Protein AF-A0A5E8CMA9-F1 (afdb_monomer_lite)

Radius of gyration: 18.03 Å; chains: 1; bounding box: 50×40×41 Å

Secondary structure (DSSP, 8-state):
-PEEEEEEESEEESSS--EEEESSHHHHHHHHHHHHHTTBSS--SEEEEEEEESSTTSS-EEEEEEEEEEETTEEEEEEEE-PPSS-HHHHHHHHHHHHHHHHHHHH--S------------------HHHHHHHHHHHHHS--S----S-SEEEE-GGGGT-S--PPPPB-TT--PEEEE---

Organism: NCBI:txid1561972

Foldseek 3Di:
DWWWKAWQAFDFDFLQDRIDTDPDPVVSVVVNCVSPCVFFPDDFQKDKTWIAIDPPPDGDIWIKIKGWDDDPPDIDIDIDTADQPDDLVVLVVVVSVVSVVVVCLVPDDDDPPDDDDDDDDDDDPPPPVVVSVVSVVVVVPQPPDPPRARGAAIEHEPPSRVDPDGDDTDGDPPDDHHYHYDDD

pLDDT: mean 80.0, std 16.77, range [37.16, 96.38]

Structure (mmCIF, N/CA/C/O backbone):
data_AF-A0A5E8CMA9-F1
#
_entry.id   AF-A0A5E8CMA9-F1
#
loop_
_atom_site.group_PDB
_atom_site.id
_atom_site.type_symbol
_atom_site.label_atom_id
_atom_site.label_alt_id
_atom_site.label_comp_id
_atom_site.label_asym_id
_atom_site.label_entity_id
_atom_site.label_seq_id
_atom_site.pdbx_PDB_ins_code
_atom_site.Cartn_x
_atom_site.Cartn_y
_atom_site.Cartn_z
_atom_site.occupancy
_atom_site.B_iso_or_equiv
_atom_site.auth_seq_id
_atom_site.auth_comp_id
_atom_site.auth_asym_id
_atom_site.auth_atom_id
_atom_site.pdbx_PDB_model_num
ATOM 1 N N . MET A 1 1 ? -19.109 -1.425 -17.083 1.00 67.31 1 MET A N 1
ATOM 2 C CA . MET A 1 1 ? -17.813 -1.605 -17.780 1.00 67.31 1 MET A CA 1
ATOM 3 C C . MET A 1 1 ? -16.733 -1.706 -16.719 1.00 67.31 1 MET A C 1
ATOM 5 O O . MET A 1 1 ? -16.617 -0.785 -15.918 1.00 67.31 1 MET A O 1
ATOM 9 N N . ALA A 1 2 ? -15.976 -2.803 -16.694 1.00 80.75 2 ALA A N 1
ATOM 10 C CA . ALA A 1 2 ? -14.942 -3.012 -15.685 1.00 80.75 2 ALA A CA 1
ATOM 11 C C . ALA A 1 2 ? -13.702 -2.149 -15.975 1.00 80.75 2 ALA A C 1
ATOM 13 O O . ALA A 1 2 ? -13.190 -2.127 -17.093 1.00 80.75 2 ALA A O 1
ATOM 14 N N . ASN A 1 3 ? -13.205 -1.457 -14.953 1.00 88.00 3 ASN A N 1
ATOM 15 C CA . ASN A 1 3 ? -11.959 -0.704 -14.985 1.00 88.00 3 ASN A CA 1
ATOM 16 C C . ASN A 1 3 ? -10.814 -1.553 -14.409 1.00 88.00 3 ASN A C 1
ATOM 18 O O . ASN A 1 3 ? -11.021 -2.379 -13.518 1.00 88.00 3 ASN A O 1
ATOM 22 N N . ASN A 1 4 ? -9.592 -1.321 -14.892 1.00 92.06 4 ASN A N 1
ATOM 23 C CA . ASN A 1 4 ? -8.384 -1.872 -14.276 1.00 92.06 4 ASN A CA 1
ATOM 24 C C . ASN A 1 4 ? -7.887 -0.922 -13.183 1.00 92.06 4 ASN A C 1
ATOM 26 O O . ASN A 1 4 ? -7.838 0.290 -13.396 1.00 92.06 4 ASN A O 1
ATOM 30 N N . TYR A 1 5 ? -7.479 -1.477 -12.050 1.00 93.62 5 TYR A N 1
ATOM 31 C CA . TYR A 1 5 ? -6.870 -0.765 -10.935 1.00 93.62 5 TYR A CA 1
ATOM 32 C C . TYR A 1 5 ? -5.579 -1.467 -10.537 1.00 93.62 5 TYR A C 1
ATOM 34 O O . TYR A 1 5 ? -5.546 -2.689 -10.454 1.00 9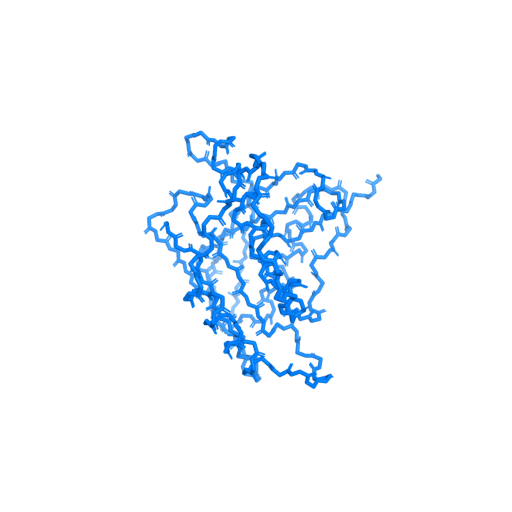3.62 5 TYR A O 1
ATOM 42 N N . VAL A 1 6 ? -4.522 -0.710 -10.280 1.00 93.38 6 VAL A N 1
ATOM 43 C CA . VAL A 1 6 ? -3.221 -1.236 -9.868 1.00 93.38 6 VAL A CA 1
ATOM 44 C C . VAL A 1 6 ? -2.941 -0.807 -8.436 1.00 93.38 6 VAL A C 1
ATOM 46 O O . VAL A 1 6 ? -3.016 0.381 -8.131 1.00 93.38 6 VAL A O 1
ATOM 49 N N . LEU A 1 7 ? -2.599 -1.748 -7.561 1.00 93.88 7 LEU A N 1
ATOM 50 C CA . LEU A 1 7 ? -2.075 -1.458 -6.232 1.00 93.88 7 LEU A CA 1
ATOM 51 C C . LEU A 1 7 ? -0.661 -0.884 -6.365 1.00 93.88 7 LEU A C 1
ATOM 53 O O . LEU A 1 7 ? 0.240 -1.546 -6.879 1.00 93.88 7 LEU A O 1
ATOM 57 N N . VAL A 1 8 ? -0.498 0.375 -5.961 1.00 93.31 8 VAL A N 1
ATOM 58 C CA . VAL A 1 8 ? 0.744 1.145 -6.157 1.00 93.31 8 VAL A CA 1
ATOM 59 C C . VAL A 1 8 ? 1.418 1.549 -4.851 1.00 93.31 8 VAL A C 1
ATOM 61 O O . VAL A 1 8 ? 2.614 1.819 -4.858 1.00 93.31 8 VAL A O 1
ATOM 64 N N . ASN A 1 9 ? 0.668 1.595 -3.751 1.00 94.00 9 ASN A N 1
ATOM 65 C CA . ASN A 1 9 ? 1.194 1.836 -2.413 1.00 94.00 9 ASN A CA 1
ATOM 66 C C . ASN A 1 9 ? 0.379 0.994 -1.424 1.00 94.00 9 ASN A C 1
ATOM 68 O O . ASN A 1 9 ? -0.783 1.334 -1.207 1.00 94.00 9 ASN A O 1
ATOM 72 N N . PRO A 1 10 ? 0.911 -0.103 -0.871 1.00 94.38 10 PRO A N 1
ATOM 73 C CA . PRO A 1 10 ? 2.265 -0.624 -1.067 1.00 94.38 10 PRO A CA 1
ATOM 74 C C . PRO A 1 10 ? 2.528 -1.090 -2.506 1.00 94.38 10 PRO A C 1
ATOM 76 O O . PRO A 1 10 ? 1.623 -1.546 -3.203 1.00 94.38 10 PRO A O 1
ATOM 79 N N . HIS A 1 11 ? 3.782 -1.014 -2.943 1.00 91.44 11 HIS A N 1
ATOM 80 C CA . HIS A 1 11 ? 4.249 -1.711 -4.132 1.00 91.44 11 HIS A CA 1
ATOM 81 C C . HIS A 1 11 ? 4.772 -3.093 -3.730 1.00 91.44 11 HIS A C 1
ATOM 83 O O . HIS A 1 11 ? 5.812 -3.229 -3.081 1.00 91.44 11 HIS A O 1
ATOM 89 N N . ILE A 1 12 ? 4.059 -4.127 -4.166 1.00 89.94 12 ILE A N 1
ATOM 90 C CA . ILE A 1 12 ? 4.357 -5.522 -3.843 1.00 89.94 12 ILE A CA 1
ATOM 91 C C . ILE A 1 12 ? 5.063 -6.180 -5.027 1.00 89.94 12 ILE A C 1
ATOM 93 O O . ILE A 1 12 ? 4.587 -6.099 -6.161 1.00 89.94 12 ILE A O 1
ATOM 97 N N . SER A 1 13 ? 6.183 -6.850 -4.759 1.00 86.00 13 SER A N 1
ATOM 98 C CA . SER A 1 13 ? 6.816 -7.753 -5.723 1.00 86.00 13 SER A CA 1
ATOM 99 C C . SER A 1 13 ? 6.656 -9.198 -5.258 1.00 86.00 13 SER A C 1
ATOM 101 O O . SER A 1 13 ? 6.938 -9.524 -4.103 1.00 86.00 13 SER A O 1
ATOM 103 N N . GLY A 1 14 ? 6.174 -10.043 -6.162 1.00 82.00 14 GLY A N 1
ATOM 104 C CA . GLY A 1 14 ? 5.772 -11.419 -5.896 1.00 82.00 14 GLY A CA 1
ATOM 105 C C . GLY A 1 14 ? 4.702 -11.855 -6.889 1.00 82.00 14 GLY A C 1
ATOM 106 O O . GLY A 1 14 ? 4.472 -11.178 -7.895 1.00 82.00 14 GLY A O 1
ATOM 107 N N . SER A 1 15 ? 4.048 -12.977 -6.606 1.00 83.44 15 SER A N 1
ATOM 108 C CA . SER A 1 15 ? 2.954 -13.505 -7.429 1.00 83.44 15 SER A CA 1
ATOM 109 C C . SER A 1 15 ? 1.560 -13.027 -7.021 1.00 83.44 15 SER A C 1
ATOM 111 O O . SER A 1 15 ? 0.586 -13.349 -7.701 1.00 83.44 15 SER A O 1
ATOM 113 N N . VAL A 1 16 ? 1.438 -12.229 -5.953 1.00 85.69 16 VAL A N 1
ATOM 114 C CA . VAL A 1 16 ? 0.168 -11.587 -5.588 1.00 85.69 16 VAL A CA 1
ATOM 115 C C . VAL A 1 16 ? -0.317 -10.672 -6.711 1.00 85.69 16 VAL A C 1
ATOM 117 O O . VAL A 1 16 ? 0.412 -9.823 -7.231 1.00 85.69 16 VAL A O 1
ATOM 120 N N . GLU A 1 17 ? -1.596 -10.819 -7.052 1.00 83.50 17 GLU A N 1
ATOM 121 C CA . GLU A 1 17 ? -2.266 -9.967 -8.026 1.00 83.50 17 GLU A CA 1
ATOM 122 C C . GLU A 1 17 ? -2.309 -8.514 -7.540 1.00 83.50 17 GLU A C 1
ATOM 124 O O . GLU A 1 17 ? -3.074 -8.147 -6.648 1.00 83.50 17 GLU A O 1
ATOM 129 N N . SER A 1 18 ? -1.492 -7.670 -8.168 1.00 86.50 18 SER A N 1
ATOM 130 C CA . SER A 1 18 ? -1.489 -6.219 -7.958 1.00 86.50 18 SER A CA 1
ATOM 131 C C . SER A 1 18 ? -2.413 -5.479 -8.925 1.00 86.50 18 SER A C 1
ATOM 133 O O . SER A 1 18 ? -2.645 -4.287 -8.747 1.00 86.50 18 SER A O 1
ATOM 135 N N . VAL A 1 19 ? -2.949 -6.156 -9.946 1.00 90.75 19 VAL A N 1
ATOM 136 C CA . VAL A 1 19 ? -3.858 -5.577 -10.943 1.00 90.75 19 VAL A CA 1
ATOM 137 C C . VAL A 1 19 ? -5.243 -6.186 -10.772 1.00 90.75 19 VAL A C 1
ATOM 139 O O . VAL A 1 19 ? -5.436 -7.374 -10.999 1.00 90.75 19 VAL A O 1
ATOM 142 N N . ILE A 1 20 ? -6.218 -5.362 -10.406 1.00 92.81 20 ILE A N 1
ATOM 143 C CA . ILE A 1 20 ? -7.588 -5.765 -10.102 1.00 92.81 20 ILE A CA 1
ATOM 144 C C . ILE A 1 20 ? -8.545 -5.181 -11.135 1.00 92.81 20 ILE A C 1
ATOM 146 O O . ILE A 1 20 ? -8.554 -3.977 -11.392 1.00 92.81 20 ILE A O 1
ATOM 150 N N . LYS A 1 21 ? -9.409 -6.034 -11.685 1.00 91.94 21 LYS A N 1
ATOM 151 C CA . LYS A 1 21 ? -10.562 -5.620 -12.493 1.00 91.94 21 LYS A CA 1
ATOM 152 C C . LYS A 1 21 ? -11.775 -5.422 -11.592 1.00 91.94 21 LYS A C 1
ATOM 154 O O . LYS A 1 21 ? -12.141 -6.341 -10.857 1.00 91.94 21 LYS A O 1
ATOM 159 N N . ALA A 1 22 ? -12.400 -4.251 -11.641 1.00 92.62 22 ALA A N 1
ATOM 160 C CA . ALA A 1 22 ? -13.630 -3.960 -10.902 1.00 92.62 22 ALA A CA 1
ATOM 161 C C . ALA A 1 22 ? -14.422 -2.819 -11.552 1.00 92.62 22 ALA A C 1
ATOM 163 O O . ALA A 1 22 ? -13.862 -2.004 -12.283 1.00 92.62 22 ALA A O 1
ATOM 164 N N . ASP A 1 23 ? -15.717 -2.726 -11.260 1.00 91.69 23 ASP A N 1
ATOM 165 C CA . ASP A 1 23 ? -16.565 -1.672 -11.828 1.00 91.69 23 ASP A CA 1
ATOM 166 C C . ASP A 1 23 ? -16.278 -0.303 -11.203 1.00 91.69 23 ASP A C 1
ATOM 168 O O . ASP A 1 23 ? -16.264 0.716 -11.896 1.00 91.69 23 ASP A O 1
ATOM 172 N N . ASN A 1 24 ? -15.972 -0.282 -9.903 1.00 91.50 24 ASN A N 1
ATOM 173 C CA . ASN A 1 24 ? -15.646 0.929 -9.159 1.00 91.50 24 ASN A CA 1
ATOM 174 C C . ASN A 1 24 ? -14.399 0.762 -8.276 1.00 91.50 24 ASN A C 1
ATOM 176 O O . ASN A 1 24 ? -13.947 -0.348 -7.980 1.00 91.50 24 ASN A O 1
ATOM 180 N N . SER A 1 25 ? -13.845 1.898 -7.848 1.00 92.81 25 SER A N 1
ATOM 181 C CA . SER A 1 25 ? -12.604 1.958 -7.072 1.00 92.81 25 SER A CA 1
ATOM 182 C C . SER A 1 25 ? -12.748 1.312 -5.690 1.00 92.81 25 SER A C 1
ATOM 184 O O . SER A 1 25 ? -11.811 0.676 -5.223 1.00 92.81 25 SER A O 1
ATOM 186 N N . LEU A 1 26 ? -13.929 1.388 -5.068 1.00 94.19 26 LEU A N 1
ATOM 187 C CA . LEU A 1 26 ? -14.195 0.786 -3.760 1.00 94.19 26 LEU A CA 1
ATOM 188 C C . LEU A 1 26 ? -14.241 -0.751 -3.819 1.00 94.19 26 LEU A C 1
ATOM 190 O O . LEU A 1 26 ? -13.716 -1.434 -2.943 1.00 94.19 26 LEU A O 1
ATOM 194 N N . GLN A 1 27 ? -14.834 -1.323 -4.866 1.00 93.56 27 GLN A N 1
ATOM 195 C CA . GLN A 1 27 ? -14.806 -2.764 -5.114 1.00 93.56 27 GLN A CA 1
ATOM 196 C C . GLN A 1 27 ? -13.389 -3.239 -5.431 1.00 93.56 27 GLN A C 1
ATOM 198 O O . GLN A 1 27 ? -12.977 -4.290 -4.936 1.00 93.56 27 GLN A O 1
ATOM 203 N N . ALA A 1 28 ? -12.631 -2.456 -6.206 1.00 94.50 28 ALA A N 1
ATOM 204 C CA . ALA A 1 28 ? -11.219 -2.731 -6.437 1.00 94.50 28 ALA A CA 1
ATOM 205 C C . ALA A 1 28 ? -10.435 -2.737 -5.119 1.00 94.50 28 ALA A C 1
ATOM 207 O O . ALA A 1 28 ? -9.661 -3.656 -4.884 1.00 94.50 28 ALA A O 1
ATOM 208 N N . ALA A 1 29 ? -10.698 -1.771 -4.235 1.00 94.75 29 ALA A N 1
ATOM 209 C CA . ALA A 1 29 ? -10.083 -1.654 -2.918 1.00 94.75 29 ALA A CA 1
ATOM 210 C C . ALA A 1 29 ? -10.381 -2.865 -2.025 1.00 94.75 29 ALA A C 1
ATOM 212 O O . ALA A 1 29 ? -9.462 -3.445 -1.453 1.00 94.75 29 ALA A O 1
ATOM 213 N N . LYS A 1 30 ? -11.639 -3.321 -1.975 1.00 94.31 30 LYS A N 1
ATOM 214 C CA . LYS A 1 30 ? -12.024 -4.542 -1.242 1.00 94.31 30 LYS A CA 1
ATOM 215 C C . LYS A 1 30 ? -11.303 -5.786 -1.757 1.00 94.31 30 LYS A C 1
ATOM 217 O O . LYS A 1 30 ? -10.830 -6.590 -0.958 1.00 94.31 30 LYS A O 1
ATOM 222 N N . ARG A 1 31 ? -11.196 -5.942 -3.080 1.00 93.88 31 ARG A N 1
ATOM 223 C CA . ARG A 1 31 ? -10.490 -7.072 -3.706 1.00 93.88 31 ARG A CA 1
ATOM 224 C C . ARG A 1 31 ? -8.976 -6.998 -3.488 1.00 93.88 31 ARG A C 1
ATOM 226 O O . ARG A 1 31 ? -8.390 -8.007 -3.113 1.00 93.88 31 ARG A O 1
ATOM 233 N N . ALA A 1 32 ? -8.372 -5.818 -3.660 1.00 93.56 32 ALA A N 1
ATOM 234 C CA . ALA A 1 32 ? -6.964 -5.552 -3.351 1.00 93.56 32 ALA A CA 1
ATOM 235 C C . ALA A 1 32 ? -6.644 -5.954 -1.917 1.00 93.56 32 ALA A C 1
ATOM 237 O O . ALA A 1 32 ? -5.776 -6.792 -1.691 1.00 93.56 32 ALA A O 1
ATOM 238 N N . TYR A 1 33 ? -7.376 -5.382 -0.961 1.00 93.25 33 TYR A N 1
ATOM 239 C CA . TYR A 1 33 ? -7.091 -5.601 0.443 1.00 93.25 33 TYR A CA 1
ATOM 240 C C . TYR A 1 33 ? -7.242 -7.071 0.816 1.00 93.25 33 TYR A C 1
ATOM 242 O O . TYR A 1 33 ? -6.310 -7.633 1.365 1.00 93.25 33 TYR A O 1
ATOM 250 N N . LYS A 1 34 ? -8.332 -7.733 0.403 1.00 91.50 34 LYS A N 1
ATOM 251 C CA . LYS A 1 34 ? -8.540 -9.170 0.650 1.00 91.50 34 LYS A CA 1
ATOM 252 C C . LYS A 1 34 ? -7.440 -10.052 0.040 1.00 91.50 34 LYS A C 1
ATOM 254 O O . LYS A 1 34 ? -7.080 -11.075 0.615 1.00 91.50 34 LYS A O 1
ATOM 259 N N . SER A 1 35 ? -6.914 -9.677 -1.128 1.00 91.06 35 SER A N 1
ATOM 260 C CA . SER A 1 35 ? -5.818 -10.401 -1.785 1.00 91.06 35 SER A CA 1
ATOM 261 C C . SER A 1 35 ? -4.505 -10.295 -1.007 1.00 91.06 35 SER A C 1
ATOM 263 O O . SER A 1 35 ? -3.736 -11.251 -0.973 1.00 91.06 35 SER A O 1
ATOM 265 N N . VAL A 1 36 ? -4.261 -9.156 -0.361 1.00 90.56 36 VAL A N 1
ATOM 266 C CA . VAL A 1 36 ? -3.031 -8.893 0.391 1.00 90.56 36 VAL A CA 1
ATOM 267 C C . VAL A 1 36 ? -3.145 -9.363 1.844 1.00 90.56 36 VAL A C 1
ATOM 269 O O . VAL A 1 36 ? -2.245 -10.041 2.333 1.00 90.56 36 VAL A O 1
ATOM 272 N N . SER A 1 37 ? -4.260 -9.076 2.519 1.00 89.94 37 SER A N 1
ATOM 273 C CA . SER A 1 37 ? -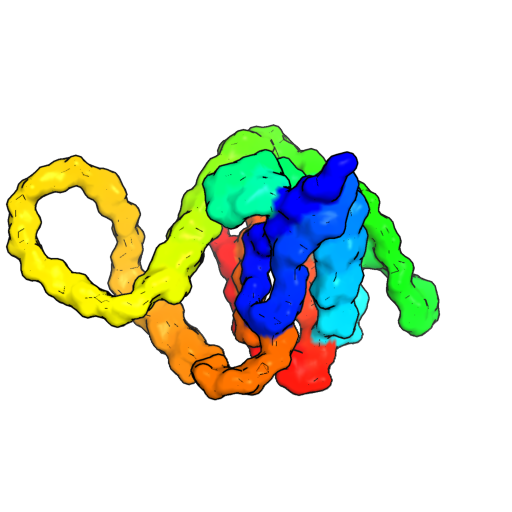4.462 -9.369 3.942 1.00 89.94 37 SER A CA 1
ATOM 274 C C . SER A 1 37 ? -4.524 -10.857 4.261 1.00 89.94 37 SER A C 1
ATOM 276 O O . SER A 1 37 ? -4.171 -11.250 5.365 1.00 89.94 37 SER A O 1
ATOM 278 N N . LYS A 1 38 ? -4.846 -11.715 3.282 1.00 89.19 38 LYS A N 1
ATOM 279 C CA . LYS A 1 38 ? -4.745 -13.181 3.428 1.00 89.19 38 LYS A CA 1
ATOM 280 C C . LYS A 1 38 ? -3.331 -13.668 3.776 1.00 89.19 38 LYS A C 1
ATOM 282 O O . LYS A 1 38 ? -3.154 -14.818 4.161 1.00 89.19 38 LYS A O 1
ATOM 287 N N . HIS A 1 39 ? -2.322 -12.824 3.568 1.00 89.88 39 HIS A N 1
ATOM 288 C CA . HIS A 1 39 ? -0.929 -13.117 3.876 1.00 89.88 39 HIS A CA 1
ATOM 289 C C . HIS A 1 39 ? -0.461 -12.499 5.197 1.00 89.88 39 HIS A C 1
ATOM 291 O O . HIS A 1 39 ? 0.687 -12.727 5.583 1.00 89.88 39 HIS A O 1
ATOM 297 N N . PHE A 1 40 ? -1.310 -11.724 5.879 1.00 90.19 40 PHE A N 1
ATOM 298 C CA . PHE A 1 40 ? -0.967 -11.082 7.142 1.00 90.19 40 PHE A CA 1
ATOM 299 C C . PHE A 1 40 ? -1.149 -12.044 8.310 1.00 90.19 40 PHE A C 1
ATOM 301 O O . PHE A 1 40 ? -2.198 -12.660 8.433 1.00 90.19 40 PHE A O 1
ATOM 308 N N . ASN A 1 41 ? -0.141 -12.137 9.174 1.00 86.81 41 ASN A N 1
ATOM 309 C CA . ASN A 1 41 ? -0.173 -12.974 10.374 1.00 86.81 41 ASN A CA 1
ATOM 310 C C . ASN A 1 41 ? -0.924 -12.305 11.538 1.00 86.81 41 ASN A C 1
ATOM 312 O O . ASN A 1 41 ? -1.580 -12.976 12.327 1.00 86.81 41 ASN A O 1
ATOM 316 N N . ASN A 1 42 ? -0.840 -10.975 11.638 1.00 81.12 42 ASN A N 1
ATOM 317 C CA . ASN A 1 42 ? -1.499 -10.195 12.684 1.00 81.12 42 ASN A CA 1
ATOM 318 C C . ASN A 1 42 ? -2.610 -9.312 12.116 1.00 81.12 42 ASN A C 1
ATOM 320 O O . ASN A 1 42 ? -2.609 -8.962 10.935 1.00 81.12 42 ASN A O 1
ATOM 324 N N . ASN A 1 43 ? -3.510 -8.880 12.999 1.00 84.12 43 ASN A N 1
ATOM 325 C CA . ASN A 1 43 ? -4.452 -7.812 12.697 1.00 84.12 43 ASN A CA 1
ATOM 326 C C . ASN A 1 43 ? -3.715 -6.467 12.583 1.00 84.12 43 ASN A C 1
ATOM 328 O O . ASN A 1 43 ? -2.862 -6.131 13.406 1.00 84.12 43 ASN A O 1
ATOM 332 N N . VAL A 1 44 ? -4.083 -5.680 11.578 1.00 89.25 44 VAL A N 1
ATOM 333 C CA . VAL A 1 44 ? -3.569 -4.342 11.289 1.00 89.25 44 VAL A CA 1
ATOM 334 C C . VAL A 1 44 ? -4.709 -3.348 11.535 1.00 89.25 44 VAL A C 1
ATOM 336 O O . VAL A 1 44 ? -5.510 -3.103 10.633 1.00 89.25 44 VAL A O 1
ATOM 339 N N . PRO A 1 45 ? -4.812 -2.744 12.739 1.00 89.69 45 PRO A N 1
ATOM 340 C CA . PRO A 1 45 ? -5.990 -1.965 13.139 1.00 89.69 45 PRO A CA 1
ATOM 341 C C . PRO A 1 45 ? -6.366 -0.855 12.156 1.00 89.69 45 PRO A C 1
ATOM 343 O O . PRO A 1 45 ? -7.548 -0.585 11.935 1.00 89.69 45 PRO A O 1
ATOM 346 N N .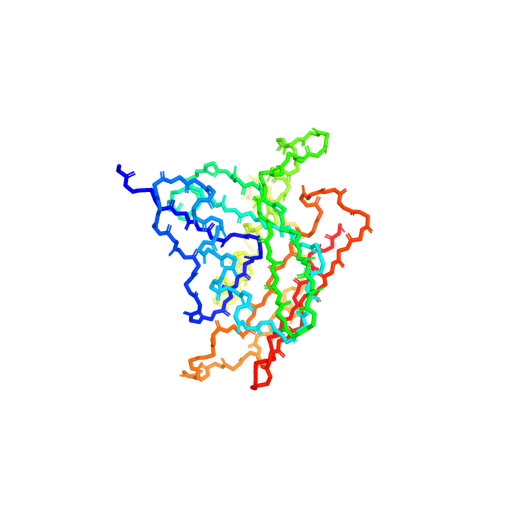 LYS A 1 46 ? -5.352 -0.212 11.566 1.00 92.62 46 LYS A N 1
ATOM 347 C CA . LYS A 1 46 ? -5.506 0.780 10.505 1.00 92.62 46 LYS A CA 1
ATOM 348 C C . LYS A 1 46 ? -4.469 0.551 9.422 1.00 92.62 46 LYS A C 1
ATOM 350 O O . LYS A 1 46 ? -3.278 0.478 9.721 1.00 92.62 46 LYS A O 1
ATOM 355 N N . PHE A 1 47 ? -4.918 0.507 8.175 1.00 94.06 47 PHE A N 1
ATOM 356 C CA . PHE A 1 47 ? -4.048 0.359 7.017 1.00 94.06 47 PHE A CA 1
ATOM 357 C C . PHE A 1 47 ? -4.456 1.326 5.911 1.00 94.06 47 PHE A C 1
ATOM 359 O O . PHE A 1 47 ? -5.637 1.439 5.592 1.00 94.06 47 PHE A O 1
ATOM 366 N N . TYR A 1 48 ? -3.482 2.002 5.308 1.00 95.25 48 TYR A N 1
ATOM 367 C CA . TYR A 1 48 ? -3.721 2.947 4.222 1.00 95.25 48 TYR A CA 1
ATOM 368 C C . TYR A 1 48 ? -3.083 2.418 2.950 1.00 95.25 48 TYR A C 1
ATOM 370 O O . TYR A 1 48 ? -1.961 1.915 2.963 1.00 95.25 48 TYR A O 1
ATOM 378 N N . PHE A 1 49 ? -3.800 2.511 1.838 1.00 95.62 49 PHE A N 1
ATOM 379 C CA . PHE A 1 49 ? -3.265 2.082 0.554 1.00 95.62 49 PHE A CA 1
ATOM 380 C C . PHE A 1 49 ? -3.816 2.910 -0.600 1.00 95.62 49 PHE A C 1
ATOM 382 O O . PHE A 1 49 ? -4.844 3.579 -0.495 1.00 95.62 49 PHE A O 1
ATOM 389 N N . THR A 1 50 ? -3.102 2.864 -1.720 1.00 95.12 50 THR A N 1
ATOM 390 C CA . THR A 1 50 ? -3.424 3.623 -2.923 1.00 95.12 50 THR A CA 1
ATOM 391 C C . THR A 1 50 ? -3.574 2.689 -4.112 1.00 95.12 50 THR A C 1
ATOM 393 O O . THR A 1 50 ? -2.701 1.861 -4.393 1.00 95.12 50 THR A O 1
ATOM 396 N N . LEU A 1 51 ? -4.667 2.876 -4.849 1.00 94.62 51 LEU A N 1
ATOM 397 C CA . LEU A 1 51 ? -4.905 2.267 -6.149 1.00 94.62 51 LEU A CA 1
ATOM 398 C C . LEU A 1 51 ? -4.773 3.308 -7.258 1.00 94.62 51 LEU A C 1
ATOM 400 O O . LEU A 1 51 ? -5.325 4.399 -7.167 1.00 94.62 51 LEU A O 1
ATOM 404 N N . GLN A 1 52 ? -4.107 2.948 -8.345 1.00 93.25 52 GLN A N 1
ATOM 405 C CA . GLN A 1 52 ? -4.076 3.725 -9.578 1.00 93.25 52 GLN A CA 1
ATOM 406 C C . GLN A 1 52 ? -5.080 3.135 -10.570 1.00 93.25 52 GLN A C 1
ATOM 408 O O . GLN A 1 52 ? -4.972 1.966 -10.934 1.00 93.25 52 GLN A O 1
ATOM 413 N N . LYS A 1 53 ? -6.058 3.917 -11.032 1.00 91.94 53 LYS A N 1
ATOM 414 C CA . LYS A 1 53 ? -6.958 3.491 -12.117 1.00 91.94 53 LYS A CA 1
ATOM 415 C C . LYS A 1 53 ? -6.205 3.519 -13.447 1.00 91.94 53 LYS A C 1
ATOM 417 O O . LYS A 1 53 ? -5.589 4.526 -13.758 1.00 91.94 53 LYS A O 1
ATOM 422 N N . GLY A 1 54 ? -6.326 2.473 -14.259 1.00 85.62 54 GLY A N 1
ATOM 423 C CA . GLY A 1 54 ? -5.713 2.378 -15.587 1.00 85.62 54 GLY A CA 1
ATOM 424 C C . GLY A 1 54 ? -4.526 1.415 -15.650 1.00 85.62 54 GLY A C 1
ATOM 425 O O . GLY A 1 54 ? -4.381 0.520 -14.818 1.00 85.62 54 GLY A O 1
ATOM 426 N N . LYS A 1 55 ? -3.698 1.561 -16.692 1.00 68.50 55 LYS A N 1
ATOM 427 C CA . LYS A 1 55 ? -2.438 0.814 -16.844 1.00 68.50 55 LYS A CA 1
ATOM 428 C C . LYS A 1 55 ? -1.316 1.556 -16.104 1.00 68.50 55 LYS A C 1
ATOM 430 O O . LYS A 1 55 ? -1.391 2.767 -15.919 1.00 68.50 55 LYS A O 1
ATOM 435 N N . LYS A 1 56 ? -0.285 0.819 -15.667 1.00 64.62 56 LYS A N 1
ATOM 436 C CA . LYS A 1 56 ? 0.856 1.341 -14.889 1.00 64.62 56 LYS A CA 1
ATOM 437 C C . LYS A 1 56 ? 1.392 2.652 -15.494 1.00 64.62 56 LYS A C 1
ATOM 439 O O . LYS A 1 56 ? 1.972 2.614 -16.572 1.00 64.62 56 LYS A O 1
ATOM 444 N N . GLY A 1 57 ? 1.251 3.768 -14.774 1.00 60.25 57 GLY A N 1
ATOM 445 C CA . GLY A 1 57 ? 1.905 5.042 -15.109 1.00 60.25 57 GLY A CA 1
ATOM 446 C C . GLY A 1 57 ? 1.012 6.155 -15.665 1.00 60.25 57 GLY A C 1
ATOM 447 O O . GLY A 1 57 ? 1.470 7.289 -15.703 1.00 60.25 57 GLY A O 1
ATOM 448 N N . SER A 1 58 ? -0.247 5.894 -16.026 1.00 63.09 58 SER A N 1
ATOM 449 C CA . SER A 1 58 ? -1.170 6.956 -16.447 1.00 63.09 58 SER A CA 1
ATOM 450 C C . SER A 1 58 ? -2.583 6.716 -15.920 1.00 63.09 58 SER A C 1
ATOM 452 O O . SER A 1 58 ? -3.357 5.915 -16.445 1.00 63.09 58 SER A O 1
ATOM 454 N N . GLY A 1 59 ? -2.928 7.431 -14.849 1.00 78.88 59 GLY A N 1
ATOM 455 C CA . GLY A 1 59 ? -4.300 7.488 -14.363 1.00 78.88 59 GLY A CA 1
ATOM 456 C C . GLY A 1 59 ? -4.436 7.925 -12.912 1.00 78.88 59 GLY A C 1
ATOM 457 O O . GLY A 1 59 ? -3.452 8.041 -12.186 1.00 78.88 59 GLY A O 1
ATOM 458 N N . LYS A 1 60 ? -5.684 8.198 -12.520 1.00 89.19 60 LYS A N 1
ATOM 459 C CA . LYS A 1 60 ? -6.041 8.798 -11.230 1.00 89.19 60 LYS A CA 1
ATOM 460 C C . LYS A 1 60 ? -5.731 7.858 -10.063 1.00 89.19 60 LYS A C 1
ATOM 462 O O . LYS A 1 60 ? -6.066 6.670 -10.122 1.00 89.19 60 LYS A O 1
ATOM 467 N N . TYR A 1 61 ? -5.152 8.417 -9.005 1.00 92.12 61 TYR A N 1
ATOM 468 C CA . TYR A 1 61 ? -4.941 7.741 -7.731 1.00 92.12 61 TYR A CA 1
ATOM 469 C C . TYR A 1 61 ? -6.199 7.812 -6.861 1.00 92.12 61 TYR A C 1
ATOM 471 O O . TYR A 1 61 ? -6.933 8.798 -6.872 1.00 92.12 61 TYR A O 1
ATOM 479 N N . TYR A 1 62 ? -6.465 6.724 -6.149 1.00 94.12 62 TYR A N 1
ATOM 480 C CA . TYR A 1 62 ? -7.545 6.584 -5.184 1.00 94.12 62 TYR A CA 1
ATOM 481 C C . TYR A 1 62 ? -6.941 6.056 -3.894 1.00 94.12 62 TYR A C 1
ATOM 483 O O . TYR A 1 62 ? -6.323 4.989 -3.896 1.00 94.12 62 TYR A O 1
ATOM 491 N N . HIS A 1 63 ? -7.124 6.801 -2.813 1.00 95.25 63 HIS A N 1
ATOM 492 C CA . HIS A 1 63 ? -6.581 6.477 -1.504 1.00 95.25 63 HIS A CA 1
ATOM 493 C C . HIS A 1 63 ? -7.679 5.877 -0.632 1.00 95.25 63 HIS A C 1
ATOM 495 O O . HIS A 1 63 ? -8.837 6.300 -0.685 1.00 95.25 63 HIS A O 1
ATOM 501 N N . PHE A 1 64 ? -7.316 4.878 0.161 1.00 96.38 64 PHE A N 1
ATOM 502 C CA . PHE A 1 64 ? -8.246 4.145 1.002 1.00 96.38 64 PHE A CA 1
ATOM 503 C C . PHE A 1 64 ? -7.680 3.972 2.398 1.00 96.38 64 PHE A C 1
ATOM 505 O O . PHE A 1 64 ? -6.481 3.758 2.572 1.00 96.38 64 PHE A O 1
ATOM 512 N N . GLU A 1 65 ? -8.577 4.018 3.372 1.00 95.75 65 GLU A N 1
ATOM 513 C CA . GLU A 1 65 ? -8.321 3.634 4.750 1.00 95.75 65 GLU A CA 1
ATOM 514 C C . GLU A 1 65 ? -9.097 2.352 5.040 1.00 95.75 65 GLU A C 1
ATOM 516 O O . GLU A 1 65 ? -10.307 2.266 4.800 1.00 95.75 65 GLU A O 1
ATOM 521 N N . VAL A 1 66 ? -8.396 1.365 5.582 1.00 95.12 66 VAL A N 1
ATOM 522 C CA . VAL A 1 66 ? -8.972 0.157 6.158 1.00 95.12 66 VAL A CA 1
ATOM 523 C C . VAL A 1 66 ? -8.934 0.282 7.665 1.00 95.12 66 VAL A C 1
ATOM 525 O O . VAL A 1 66 ? -7.899 0.624 8.235 1.00 95.12 66 VAL A O 1
ATOM 528 N N . LYS A 1 67 ? -10.053 -0.044 8.303 1.00 94.50 67 LYS A N 1
ATOM 529 C CA . LYS A 1 67 ? -10.140 -0.248 9.746 1.00 94.50 67 LYS A CA 1
ATOM 530 C C . LYS A 1 67 ? -10.488 -1.699 10.010 1.00 94.50 67 LYS A C 1
ATOM 532 O O . LYS A 1 67 ? -11.566 -2.146 9.611 1.00 94.50 67 LYS A O 1
ATOM 537 N N . GLU A 1 68 ? -9.592 -2.407 10.677 1.00 91.69 68 GLU A N 1
ATOM 538 C CA . GLU A 1 68 ? -9.842 -3.769 11.133 1.00 91.69 68 GLU A CA 1
ATOM 539 C C . GLU A 1 68 ? -10.391 -3.763 12.559 1.00 91.69 68 GLU A C 1
ATOM 541 O O . GLU A 1 68 ? -9.975 -2.984 13.419 1.00 91.69 68 GLU A O 1
ATOM 546 N N . LYS A 1 69 ? -11.341 -4.657 12.809 1.00 89.12 69 LYS A N 1
ATOM 547 C CA . LYS A 1 69 ? -11.881 -4.977 14.122 1.00 89.12 69 LYS A CA 1
ATOM 548 C C . LYS A 1 69 ? -11.740 -6.476 14.323 1.00 89.12 69 LYS A C 1
ATOM 550 O O . LYS A 1 69 ? -12.250 -7.258 13.523 1.00 89.12 69 LYS A O 1
ATOM 555 N N . LYS A 1 70 ? -11.044 -6.855 15.390 1.00 84.06 70 LYS A N 1
ATOM 556 C CA . LYS A 1 70 ? -10.927 -8.245 15.817 1.00 84.06 70 LYS A CA 1
ATOM 557 C C . LYS A 1 70 ? -12.069 -8.556 16.781 1.00 84.06 70 LYS A C 1
ATOM 559 O O . LYS A 1 70 ? -12.251 -7.825 17.752 1.00 84.06 70 LYS A O 1
ATOM 564 N N . ASP A 1 71 ? -12.818 -9.608 16.488 1.00 84.38 71 ASP A N 1
ATOM 565 C CA . ASP A 1 71 ? -13.875 -10.157 17.331 1.00 84.38 71 ASP A CA 1
ATOM 566 C C . ASP A 1 71 ? -13.596 -11.652 17.538 1.00 84.38 71 ASP A C 1
ATOM 568 O O . ASP A 1 71 ? -13.796 -12.473 16.638 1.00 84.38 71 ASP A O 1
ATOM 572 N N . GLY A 1 72 ? -13.003 -11.984 18.688 1.00 81.69 72 GLY A N 1
ATOM 573 C CA . GLY A 1 72 ? -12.426 -13.308 18.935 1.00 81.69 72 GLY A CA 1
ATOM 574 C C . GLY A 1 72 ? -11.348 -13.656 17.903 1.00 81.69 72 GLY A C 1
ATOM 575 O O . GLY A 1 72 ? -10.376 -12.915 17.740 1.00 81.69 72 GLY A O 1
ATOM 576 N N . ASP A 1 73 ? -11.543 -14.763 17.187 1.00 78.06 73 ASP A N 1
ATOM 577 C CA . ASP A 1 73 ? -10.649 -15.224 16.114 1.00 78.06 73 ASP A CA 1
ATOM 578 C C . ASP A 1 73 ? -10.987 -14.629 14.737 1.00 78.06 73 ASP A C 1
ATOM 580 O O . ASP A 1 73 ? -10.221 -14.778 13.784 1.00 78.06 73 ASP A O 1
ATOM 584 N N . ASN A 1 74 ? -12.111 -13.916 14.618 1.00 79.06 74 ASN A N 1
ATOM 585 C CA . ASN A 1 74 ? -12.545 -13.319 13.361 1.00 79.06 74 ASN A CA 1
ATOM 586 C C . ASN A 1 74 ? -12.034 -11.881 13.232 1.00 79.06 74 ASN A C 1
ATOM 588 O O . ASN A 1 74 ? -12.169 -11.061 14.140 1.00 79.06 74 ASN A O 1
ATOM 592 N N . VAL A 1 75 ? -11.491 -11.543 12.063 1.00 81.56 75 VAL A N 1
ATOM 593 C CA . VAL A 1 75 ? -11.088 -10.171 11.729 1.00 81.56 75 VAL A CA 1
ATOM 594 C C . VAL A 1 75 ? -12.044 -9.618 10.681 1.00 81.56 75 VAL A C 1
ATOM 596 O O . VAL A 1 75 ? -12.050 -10.039 9.525 1.00 81.56 75 VAL A O 1
ATOM 599 N N . ASN A 1 76 ? -12.855 -8.651 11.095 1.00 86.38 76 ASN A N 1
ATOM 600 C CA . ASN A 1 76 ? -13.737 -7.897 10.216 1.00 86.38 76 ASN A CA 1
ATOM 601 C C . ASN A 1 76 ? -13.047 -6.603 9.795 1.00 86.38 76 ASN A C 1
ATOM 603 O O . ASN A 1 76 ? -12.421 -5.934 10.614 1.00 86.38 76 ASN A O 1
ATOM 607 N N . PHE A 1 77 ? -13.200 -6.197 8.537 1.00 90.81 77 PHE A N 1
ATOM 608 C CA . PHE A 1 77 ? -12.609 -4.956 8.045 1.00 90.81 77 PHE A CA 1
ATOM 609 C C . PHE A 1 77 ? -13.640 -4.072 7.347 1.00 90.81 77 PHE A C 1
ATOM 611 O O . PHE A 1 77 ? -14.538 -4.542 6.647 1.00 90.81 77 PHE A O 1
ATOM 618 N N . SER A 1 78 ? -13.486 -2.763 7.521 1.00 92.88 78 SER A N 1
ATOM 619 C CA . SER A 1 78 ? -14.218 -1.738 6.781 1.00 92.88 78 SER A CA 1
ATOM 620 C C . SER A 1 78 ? -13.241 -0.938 5.934 1.00 92.88 78 SER A C 1
ATOM 622 O O . SER A 1 78 ? -12.161 -0.597 6.411 1.00 92.88 78 SER A O 1
ATOM 624 N N . ILE A 1 79 ? -13.618 -0.641 4.689 1.00 95.19 79 ILE A N 1
ATOM 625 C CA . ILE A 1 79 ? -12.820 0.175 3.768 1.00 95.19 79 ILE A CA 1
ATOM 626 C C . ILE A 1 79 ? -13.609 1.422 3.412 1.00 95.19 79 ILE A C 1
ATOM 628 O O . ILE A 1 79 ? -14.755 1.325 2.968 1.00 95.19 79 ILE A O 1
ATOM 632 N N . GLN A 1 80 ? -12.962 2.573 3.546 1.00 94.56 80 GLN A N 1
ATOM 633 C CA . GLN A 1 80 ? -13.498 3.866 3.149 1.00 94.56 80 GLN A CA 1
ATOM 634 C C . GLN A 1 80 ? -12.508 4.624 2.266 1.00 94.56 80 GLN A C 1
ATOM 636 O O . GLN A 1 80 ? -11.298 4.402 2.335 1.00 94.56 80 GLN A O 1
ATOM 641 N N . ASN A 1 81 ? -13.031 5.519 1.427 1.00 94.44 81 ASN A N 1
ATOM 642 C CA . ASN A 1 81 ? -12.192 6.462 0.695 1.00 94.44 81 ASN A CA 1
ATOM 643 C C . ASN A 1 81 ? -11.475 7.363 1.704 1.00 94.44 81 ASN A C 1
ATOM 645 O O . ASN A 1 81 ? -12.091 7.834 2.660 1.00 94.44 81 ASN A O 1
ATOM 649 N N . TYR A 1 82 ? -10.192 7.603 1.474 1.00 94.00 82 TYR A N 1
ATOM 650 C CA . TYR A 1 82 ? -9.385 8.486 2.298 1.00 94.00 82 TYR A CA 1
ATOM 651 C C . TYR A 1 82 ? -9.037 9.745 1.512 1.00 94.00 82 TYR A C 1
ATOM 653 O O . TYR A 1 82 ? -8.487 9.661 0.417 1.00 94.00 82 TYR A O 1
ATOM 661 N N . ASN A 1 83 ? -9.347 10.906 2.080 1.00 91.38 83 ASN A N 1
ATOM 662 C CA . ASN A 1 83 ? -8.930 12.186 1.523 1.00 91.38 83 ASN A CA 1
ATOM 663 C C . ASN A 1 83 ? -7.649 12.607 2.237 1.00 91.38 83 ASN A C 1
ATOM 665 O O . ASN A 1 83 ? -7.644 12.730 3.463 1.00 91.38 83 ASN A O 1
ATOM 669 N N . ILE A 1 84 ? -6.572 12.805 1.478 1.00 89.81 84 ILE A N 1
ATOM 670 C CA . ILE A 1 84 ? -5.282 13.204 2.042 1.00 89.81 84 ILE A CA 1
ATOM 671 C C . ILE A 1 84 ? -5.437 14.606 2.648 1.00 89.81 84 ILE A C 1
ATOM 673 O O . ILE A 1 84 ? -5.801 15.535 1.924 1.00 89.81 84 ILE A O 1
ATOM 677 N N . PRO A 1 85 ? -5.166 14.791 3.951 1.00 86.31 85 PRO A N 1
ATOM 678 C CA . PRO A 1 85 ? -5.301 16.095 4.577 1.00 86.31 85 PRO A CA 1
ATOM 679 C C . PRO A 1 85 ? -4.253 17.065 4.016 1.00 86.31 85 PRO A C 1
ATOM 681 O O . PRO A 1 85 ? -3.079 16.718 3.862 1.00 86.31 85 PRO A O 1
ATOM 684 N N . GLY A 1 86 ? -4.675 18.297 3.728 1.00 84.88 86 GLY A N 1
ATOM 685 C CA . GLY A 1 86 ? -3.822 19.344 3.165 1.00 84.88 86 GLY A CA 1
ATOM 686 C C . GLY A 1 86 ? -3.784 19.341 1.633 1.00 84.88 86 GLY A C 1
ATOM 687 O O . GLY A 1 86 ? -4.814 19.233 0.973 1.00 84.88 86 GLY A O 1
ATOM 688 N N . ASN A 1 87 ? -2.593 19.524 1.054 1.00 83.94 87 ASN A N 1
ATOM 689 C CA . ASN A 1 87 ? -2.416 19.648 -0.395 1.00 83.94 87 ASN A CA 1
ATOM 690 C C . ASN A 1 87 ? -2.219 18.270 -1.053 1.00 83.94 87 ASN A C 1
ATOM 692 O O . ASN A 1 87 ? -1.087 17.853 -1.312 1.00 83.94 87 ASN A O 1
ATOM 696 N N . GLU A 1 88 ? -3.333 17.588 -1.339 1.00 85.75 88 GLU A N 1
ATOM 697 C CA . GLU A 1 88 ? -3.373 16.275 -2.003 1.00 85.75 88 GLU A CA 1
ATOM 698 C C . GLU A 1 88 ? -2.499 16.243 -3.265 1.00 85.75 88 GLU A C 1
ATOM 700 O O . GLU A 1 88 ? -1.660 15.358 -3.417 1.00 85.75 88 GLU A O 1
ATOM 705 N N . ALA A 1 89 ? -2.618 17.250 -4.136 1.00 86.62 89 ALA A N 1
ATOM 706 C CA . ALA A 1 89 ? -1.861 17.308 -5.384 1.00 86.62 89 ALA A CA 1
ATOM 707 C C . ALA A 1 89 ? -0.341 17.321 -5.151 1.00 86.62 89 ALA A C 1
ATOM 709 O O . ALA A 1 89 ? 0.411 16.684 -5.888 1.00 86.62 89 ALA A O 1
ATOM 710 N N . SER A 1 90 ? 0.128 18.023 -4.119 1.00 88.00 90 SER A N 1
ATOM 711 C CA . SER A 1 90 ? 1.552 18.059 -3.772 1.00 88.00 90 SER A CA 1
ATOM 712 C C . SER A 1 90 ? 2.029 16.743 -3.164 1.00 88.00 90 SER A C 1
ATOM 714 O O . SER A 1 90 ? 3.117 16.279 -3.511 1.00 88.00 90 SER A O 1
ATOM 716 N N . SER A 1 91 ? 1.227 16.121 -2.297 1.00 87.19 91 SER A N 1
ATOM 717 C CA . SER A 1 91 ? 1.536 14.805 -1.724 1.00 87.19 91 SER A CA 1
ATOM 718 C C . SER A 1 91 ? 1.604 13.727 -2.806 1.00 87.19 91 SER A C 1
ATOM 720 O O . SER A 1 91 ? 2.569 12.966 -2.853 1.00 87.19 91 SER A O 1
ATOM 722 N N . VAL A 1 92 ? 0.646 13.719 -3.737 1.00 89.06 92 VAL A N 1
ATOM 723 C CA . VAL A 1 92 ? 0.613 12.782 -4.867 1.00 89.06 92 VAL A CA 1
ATOM 724 C C . VAL A 1 92 ? 1.790 13.014 -5.817 1.00 89.06 92 VAL A C 1
ATOM 726 O O . VAL A 1 92 ? 2.444 12.053 -6.200 1.00 89.06 92 VAL A O 1
ATOM 729 N N . LYS A 1 93 ? 2.161 14.264 -6.129 1.00 89.81 93 LYS A N 1
ATOM 730 C CA . LYS A 1 93 ? 3.360 14.549 -6.946 1.00 89.81 93 LYS A CA 1
ATOM 731 C C . LYS A 1 93 ? 4.651 14.042 -6.298 1.00 89.81 93 LYS A C 1
ATOM 733 O O . LYS A 1 93 ? 5.511 13.479 -6.977 1.00 89.81 93 LYS A O 1
ATOM 738 N N . LYS A 1 94 ? 4.807 14.230 -4.982 1.00 90.31 94 LYS A N 1
ATOM 739 C CA . LYS A 1 94 ? 5.960 13.699 -4.232 1.00 90.31 94 LYS A CA 1
ATOM 740 C C . LYS A 1 94 ? 5.974 12.172 -4.262 1.00 90.31 94 LYS A C 1
ATOM 742 O O . LYS A 1 94 ? 7.020 11.587 -4.538 1.00 90.31 94 LYS A O 1
ATOM 747 N N . PHE A 1 95 ? 4.815 11.553 -4.045 1.00 91.12 95 PHE A N 1
ATOM 748 C CA . PHE A 1 95 ? 4.634 10.109 -4.147 1.00 91.12 95 PHE A CA 1
ATOM 749 C C . PHE A 1 95 ? 5.001 9.577 -5.535 1.00 91.12 95 PHE A C 1
ATOM 751 O O . PHE A 1 95 ? 5.770 8.630 -5.644 1.00 91.12 95 PHE A O 1
ATOM 758 N N . GLU A 1 96 ? 4.506 10.198 -6.607 1.00 90.31 96 GLU A N 1
ATOM 759 C CA . GLU A 1 96 ? 4.816 9.815 -7.986 1.00 90.31 96 GLU A CA 1
ATOM 760 C C . GLU A 1 96 ? 6.321 9.868 -8.257 1.00 90.31 96 GLU A C 1
ATOM 762 O O . GLU A 1 96 ? 6.878 8.927 -8.826 1.00 90.31 96 GLU A O 1
ATOM 767 N N . LYS A 1 97 ? 7.000 10.931 -7.802 1.00 90.81 97 LYS A N 1
ATOM 768 C CA . LYS A 1 97 ? 8.458 11.061 -7.920 1.00 90.81 97 LYS A CA 1
ATOM 769 C C . LYS A 1 97 ? 9.175 9.921 -7.192 1.00 90.81 97 LYS A C 1
ATOM 771 O O . LYS A 1 97 ? 10.042 9.281 -7.782 1.00 90.81 97 LYS A O 1
ATOM 776 N N . LYS A 1 98 ? 8.786 9.626 -5.948 1.00 90.81 98 LYS A N 1
ATOM 777 C CA . LYS A 1 98 ? 9.353 8.530 -5.144 1.00 90.81 98 LYS A CA 1
ATOM 778 C C . LYS A 1 98 ? 9.097 7.161 -5.774 1.00 90.81 98 LYS A C 1
ATOM 780 O O . LYS A 1 98 ? 10.030 6.382 -5.945 1.00 90.81 98 LYS A O 1
ATOM 785 N N . LEU A 1 99 ? 7.872 6.904 -6.224 1.00 89.00 99 LEU A N 1
ATOM 786 C CA . LEU A 1 99 ? 7.490 5.669 -6.904 1.00 89.00 99 LEU A CA 1
ATOM 787 C C . LEU A 1 99 ? 8.262 5.477 -8.216 1.00 89.00 99 LEU A C 1
ATOM 789 O O . LEU A 1 99 ? 8.675 4.361 -8.530 1.00 89.00 99 LEU A O 1
ATOM 793 N N . ASN A 1 100 ? 8.469 6.541 -8.994 1.00 88.69 100 ASN A N 1
ATOM 794 C CA . ASN A 1 100 ? 9.257 6.482 -10.225 1.00 88.69 100 ASN A CA 1
ATOM 795 C C . ASN A 1 100 ? 10.741 6.252 -9.929 1.00 88.69 100 ASN A C 1
ATOM 797 O O . ASN A 1 100 ? 11.357 5.404 -10.570 1.00 88.69 100 ASN A O 1
ATOM 801 N N . ASN A 1 101 ? 11.293 6.914 -8.911 1.00 88.06 101 ASN A N 1
ATOM 802 C CA . ASN A 1 101 ? 12.657 6.663 -8.446 1.00 88.06 101 ASN A CA 1
ATOM 803 C C . ASN A 1 101 ? 12.834 5.206 -8.005 1.00 88.06 101 ASN A C 1
ATOM 805 O O . ASN A 1 101 ? 13.780 4.549 -8.431 1.00 88.06 101 ASN A O 1
ATOM 809 N N . PHE A 1 102 ? 11.899 4.676 -7.215 1.00 85.69 102 PHE A N 1
ATOM 810 C CA . PHE A 1 102 ? 11.883 3.274 -6.809 1.00 85.69 102 PHE A CA 1
ATOM 811 C C . PHE A 1 102 ? 11.838 2.336 -8.023 1.00 85.69 102 PHE A C 1
ATOM 813 O O . PHE A 1 102 ? 12.676 1.443 -8.154 1.00 85.69 102 PHE A O 1
ATOM 820 N N . LYS A 1 103 ? 10.919 2.565 -8.968 1.00 84.00 103 LYS A N 1
ATOM 821 C CA . LYS A 1 103 ? 10.833 1.766 -10.201 1.00 84.00 103 LYS A CA 1
ATOM 822 C C . LYS A 1 103 ? 12.137 1.797 -10.989 1.00 84.00 103 LYS A C 1
ATOM 824 O O . LYS A 1 103 ? 12.573 0.738 -11.427 1.00 84.00 103 LYS A O 1
ATOM 829 N N . ASN A 1 104 ? 12.771 2.962 -11.113 1.00 83.31 104 ASN A N 1
ATOM 830 C CA . ASN A 1 104 ? 14.047 3.124 -11.806 1.00 83.31 104 ASN A CA 1
ATOM 831 C C . ASN A 1 104 ? 15.180 2.366 -11.096 1.00 83.31 104 ASN A C 1
ATOM 833 O O . ASN A 1 104 ? 15.948 1.655 -11.748 1.00 83.31 104 ASN A O 1
ATOM 837 N N . LYS A 1 105 ? 15.248 2.432 -9.760 1.00 77.81 105 LYS A N 1
ATOM 838 C CA . LYS A 1 105 ? 16.192 1.646 -8.943 1.00 77.81 105 LYS A CA 1
ATOM 839 C C . LYS A 1 105 ? 16.004 0.140 -9.166 1.00 77.81 105 LYS A C 1
ATOM 841 O O . LYS A 1 105 ? 16.969 -0.602 -9.347 1.00 77.81 105 LYS A O 1
ATOM 846 N N . VAL A 1 106 ? 14.754 -0.323 -9.230 1.00 73.38 106 VAL A N 1
ATOM 847 C CA . VAL A 1 106 ? 14.419 -1.739 -9.454 1.00 73.38 106 VAL A CA 1
ATOM 848 C C . VAL A 1 106 ? 14.650 -2.171 -10.910 1.00 73.38 106 VAL A C 1
ATOM 850 O O . VAL A 1 106 ? 15.100 -3.294 -11.154 1.00 73.38 106 VAL A O 1
ATOM 853 N N . SER A 1 107 ? 14.386 -1.322 -11.902 1.00 68.81 107 SER A N 1
ATOM 854 C CA . SER A 1 107 ? 14.541 -1.663 -13.324 1.00 68.81 107 SER A CA 1
ATOM 855 C C . SER A 1 107 ? 15.984 -1.595 -13.820 1.00 68.81 107 SER A C 1
ATOM 857 O O . SER A 1 107 ? 16.291 -2.186 -14.855 1.00 68.81 107 SER A O 1
ATOM 859 N N . SER A 1 108 ? 16.873 -0.911 -13.095 1.00 61.72 108 SER A N 1
ATOM 860 C CA . SER A 1 108 ? 18.289 -0.762 -13.439 1.00 61.72 108 SER A CA 1
ATOM 861 C C . SER A 1 108 ? 19.031 -2.105 -13.378 1.00 61.72 108 SER A C 1
ATOM 863 O O . SER A 1 108 ? 19.626 -2.488 -12.370 1.00 61.72 108 SER A O 1
ATOM 865 N N . LYS A 1 109 ? 18.987 -2.858 -14.480 1.00 48.84 109 LYS A N 1
ATOM 866 C CA . LYS A 1 109 ? 19.856 -4.01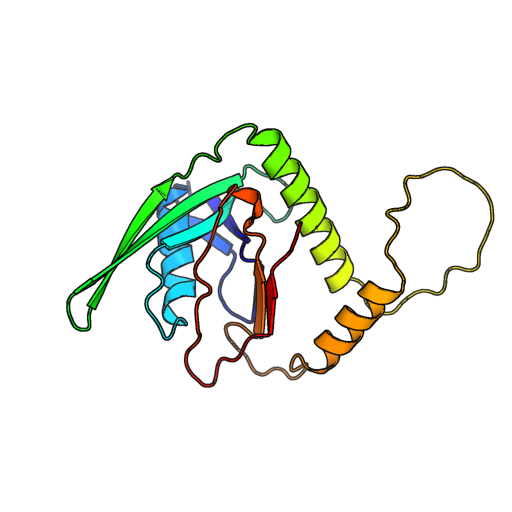0 -14.742 1.00 48.84 109 LYS A CA 1
ATOM 867 C C . LYS A 1 109 ? 21.258 -3.493 -15.062 1.00 48.84 109 LYS A C 1
ATOM 869 O O . LYS A 1 109 ? 21.470 -3.064 -16.183 1.00 48.84 109 LYS A O 1
ATOM 874 N N . GLY A 1 110 ? 22.188 -3.562 -14.106 1.00 45.44 110 GLY A N 1
ATOM 875 C CA . GLY A 1 110 ? 23.636 -3.443 -14.342 1.00 45.44 110 GLY A CA 1
ATOM 876 C C . GLY A 1 110 ? 24.097 -2.109 -14.946 1.00 45.44 110 GLY A C 1
ATOM 877 O O . GLY A 1 110 ? 23.857 -1.813 -16.109 1.00 45.44 110 GLY A O 1
ATOM 878 N N . GLY A 1 111 ? 24.815 -1.303 -14.163 1.00 46.25 111 GLY A N 1
ATOM 879 C CA . GLY A 1 111 ? 25.293 0.007 -14.606 1.00 46.25 111 GLY A CA 1
ATOM 880 C C . GLY A 1 111 ? 26.059 -0.051 -15.932 1.00 46.25 111 GLY A C 1
ATOM 881 O O . GLY A 1 111 ? 27.147 -0.622 -16.008 1.00 46.25 111 GLY A O 1
ATOM 882 N N . LYS A 1 112 ? 25.533 0.616 -16.964 1.00 44.25 112 LYS A N 1
ATOM 883 C CA . LYS A 1 112 ? 26.388 1.164 -18.016 1.00 44.25 112 LYS A CA 1
ATOM 884 C C . LYS A 1 112 ? 27.251 2.225 -17.338 1.00 44.25 112 LYS A C 1
ATOM 886 O O . LYS A 1 112 ? 26.739 3.272 -16.958 1.00 44.25 112 LYS A O 1
ATOM 891 N N . ARG A 1 113 ? 28.550 1.960 -17.175 1.00 45.72 113 ARG A N 1
ATOM 892 C CA . ARG A 1 113 ? 29.534 3.023 -16.931 1.00 45.72 113 ARG A CA 1
ATOM 893 C C . ARG A 1 113 ? 29.419 4.009 -18.095 1.00 45.72 113 ARG A C 1
ATOM 895 O O . ARG A 1 113 ? 29.861 3.695 -19.199 1.00 45.72 113 ARG A O 1
ATOM 902 N N . SER A 1 114 ? 28.791 5.161 -17.881 1.00 43.78 114 SER A N 1
ATOM 903 C CA . SER A 1 114 ? 28.827 6.246 -18.853 1.00 43.78 114 SER A CA 1
ATOM 904 C C . SER A 1 114 ? 30.249 6.808 -18.869 1.00 43.78 114 SER A C 1
ATOM 906 O O . SER A 1 114 ? 30.776 7.275 -17.860 1.00 43.78 114 SER A O 1
ATOM 908 N N . LYS A 1 115 ? 30.919 6.717 -20.025 1.00 43.78 115 LYS A N 1
ATOM 909 C CA . LYS A 1 115 ? 32.088 7.557 -20.298 1.00 43.78 115 LYS A CA 1
ATOM 910 C C . LYS A 1 115 ? 31.602 9.004 -20.239 1.00 43.78 115 LYS A C 1
ATOM 912 O O . LYS A 1 115 ? 30.692 9.377 -20.968 1.00 43.78 115 LYS A O 1
ATOM 917 N N . LYS A 1 116 ? 32.192 9.778 -19.335 1.00 42.00 116 LYS A N 1
ATOM 918 C CA . LYS A 1 116 ? 31.922 11.198 -19.106 1.00 42.00 116 LYS A CA 1
ATOM 919 C C . LYS A 1 116 ? 32.229 11.989 -20.389 1.00 42.00 116 LYS A C 1
ATOM 921 O O . LYS A 1 116 ? 33.393 12.270 -20.651 1.00 42.00 116 LYS A O 1
ATOM 926 N N . SER A 1 117 ? 31.216 12.331 -21.183 1.00 40.16 117 SER A N 1
ATOM 927 C CA . SER A 1 117 ? 31.287 13.463 -22.113 1.00 40.16 117 SER A CA 1
ATOM 928 C C . SER A 1 117 ? 30.667 14.666 -21.413 1.00 40.16 117 SER A C 1
ATOM 930 O O . SER A 1 117 ? 29.558 14.577 -20.888 1.00 40.16 117 SER A O 1
ATOM 932 N N . LYS A 1 118 ? 31.434 15.754 -21.325 1.00 47.41 118 LYS A N 1
ATOM 933 C CA . LYS A 1 118 ? 30.949 17.041 -20.828 1.00 47.41 118 LYS A CA 1
ATOM 934 C C . LYS A 1 118 ? 29.907 17.602 -21.806 1.00 47.41 118 LYS A C 1
ATOM 936 O O . LYS A 1 118 ? 29.993 17.325 -22.997 1.00 47.41 118 LYS A O 1
ATOM 941 N N . ASP A 1 119 ? 28.996 18.387 -21.241 1.00 43.47 119 ASP A N 1
ATOM 942 C CA . ASP A 1 119 ? 28.024 19.282 -21.883 1.00 43.47 119 ASP A CA 1
ATOM 943 C C . ASP A 1 119 ? 26.676 18.673 -22.283 1.00 43.47 119 ASP A C 1
ATOM 945 O O . ASP A 1 119 ? 26.514 18.072 -23.341 1.00 43.47 119 ASP A O 1
ATOM 949 N N . SER A 1 120 ? 25.670 18.857 -21.423 1.00 37.16 120 SER A N 1
ATOM 950 C CA . SER A 1 120 ? 24.574 19.835 -21.605 1.00 37.16 120 SER A CA 1
ATOM 951 C C . SER A 1 120 ? 23.426 19.549 -20.623 1.00 37.16 120 SER A C 1
ATOM 953 O O . SER A 1 120 ? 23.132 18.400 -20.297 1.00 37.16 120 SER A O 1
ATOM 955 N N . ASP A 1 121 ? 22.841 20.626 -20.100 1.00 47.19 121 ASP A N 1
ATOM 956 C CA . ASP A 1 121 ? 21.844 20.679 -19.029 1.00 47.19 121 ASP A CA 1
ATOM 957 C C . ASP A 1 121 ? 20.668 19.700 -19.175 1.00 47.19 121 ASP A C 1
ATOM 959 O O . ASP A 1 121 ? 19.850 19.797 -20.090 1.00 47.19 121 ASP A O 1
ATOM 963 N N . SER A 1 122 ? 20.518 18.803 -18.199 1.00 38.50 122 SER A N 1
ATOM 964 C CA . SER A 1 122 ? 19.232 18.186 -17.869 1.00 38.50 122 SER A CA 1
ATOM 965 C C . SER A 1 122 ? 19.267 17.681 -16.428 1.00 38.50 122 SER A C 1
ATOM 967 O O . SER A 1 122 ? 20.196 16.967 -16.054 1.00 38.50 122 SER A O 1
ATOM 969 N N . ASP A 1 123 ? 18.277 18.095 -15.631 1.00 42.59 123 ASP A N 1
ATOM 970 C CA . ASP A 1 123 ? 18.084 17.819 -14.201 1.00 42.59 123 ASP A CA 1
ATOM 971 C C . ASP A 1 123 ? 18.494 16.394 -13.780 1.00 42.59 123 ASP A C 1
ATOM 973 O O . ASP A 1 123 ? 17.711 15.440 -13.784 1.00 42.59 123 ASP A O 1
ATOM 977 N N . SER A 1 124 ? 19.755 16.259 -13.372 1.00 39.38 124 SER A N 1
ATOM 978 C CA . SER A 1 124 ? 20.308 15.034 -12.815 1.00 39.38 124 SER A CA 1
ATOM 979 C C . SER A 1 124 ? 19.853 14.929 -11.368 1.00 39.38 124 SER A C 1
ATOM 981 O O . SER A 1 124 ? 20.405 15.575 -10.475 1.00 39.38 124 SER A O 1
ATOM 983 N N . SER A 1 125 ? 18.854 14.086 -11.114 1.00 40.12 125 SER A N 1
ATOM 984 C CA . SER A 1 125 ? 18.575 13.594 -9.768 1.00 40.12 125 SER A CA 1
ATOM 985 C C . SER A 1 125 ? 19.873 13.036 -9.179 1.00 40.12 125 SER A C 1
ATOM 987 O O . SER A 1 125 ? 20.339 11.991 -9.631 1.00 40.12 125 SER A O 1
ATOM 989 N N . ASN A 1 126 ? 20.456 13.746 -8.207 1.00 37.31 126 ASN A N 1
ATOM 990 C CA . ASN A 1 126 ? 21.611 13.310 -7.422 1.00 37.31 126 ASN A CA 1
ATOM 991 C C . ASN A 1 126 ? 21.261 12.005 -6.693 1.00 37.31 126 ASN A C 1
ATOM 993 O O . ASN A 1 126 ? 20.817 12.008 -5.547 1.00 37.31 126 ASN A O 1
ATOM 997 N N . ILE A 1 127 ? 21.412 10.880 -7.385 1.00 46.66 127 ILE A N 1
ATOM 998 C CA . ILE A 1 127 ? 21.440 9.559 -6.777 1.00 46.66 127 ILE A CA 1
ATOM 999 C C . ILE A 1 127 ? 22.826 9.458 -6.160 1.00 46.66 127 ILE A C 1
ATOM 1001 O O . ILE A 1 127 ? 23.824 9.354 -6.869 1.00 46.66 127 ILE A O 1
ATOM 1005 N N . SER A 1 128 ? 22.887 9.563 -4.835 1.00 44.56 128 SER A N 1
ATOM 1006 C CA . SER A 1 128 ? 24.102 9.241 -4.099 1.00 44.56 128 SER A CA 1
ATOM 1007 C C . SER A 1 128 ? 24.4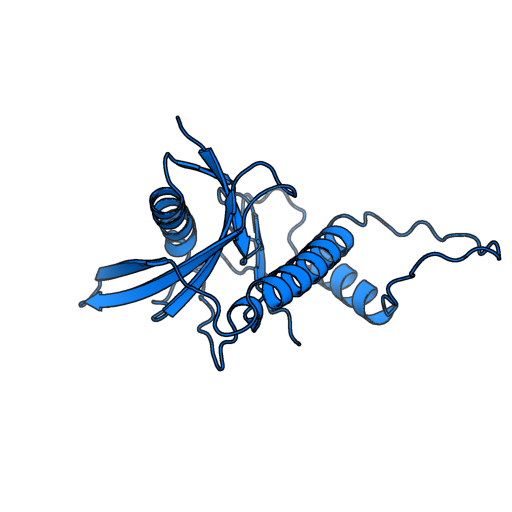90 7.802 -4.441 1.00 44.56 128 SER A C 1
ATOM 1009 O O . SER A 1 128 ? 23.687 6.888 -4.247 1.00 44.56 128 SER A O 1
ATOM 1011 N N . ASP A 1 129 ? 25.714 7.588 -4.933 1.00 49.56 129 ASP A N 1
ATOM 1012 C CA . ASP A 1 129 ? 26.267 6.259 -5.252 1.00 49.56 129 ASP A CA 1
ATOM 1013 C C . ASP A 1 129 ? 26.105 5.254 -4.089 1.00 49.56 129 ASP A C 1
ATOM 1015 O O . ASP A 1 129 ? 26.060 4.039 -4.298 1.00 49.56 129 ASP A O 1
ATOM 1019 N N . SER A 1 130 ? 25.982 5.766 -2.859 1.00 51.66 130 SER A N 1
ATOM 1020 C CA . SER A 1 130 ? 25.730 5.006 -1.636 1.00 51.66 130 SER A CA 1
ATOM 1021 C C . SER A 1 130 ? 24.399 4.241 -1.672 1.00 51.66 130 SER A C 1
ATOM 1023 O O . SER A 1 130 ? 24.380 3.034 -1.426 1.00 51.66 130 SER A O 1
ATOM 1025 N N . ASP A 1 131 ? 23.295 4.894 -2.044 1.00 53.31 131 ASP A N 1
ATOM 1026 C CA . ASP A 1 131 ? 21.955 4.285 -2.022 1.00 53.31 131 ASP A CA 1
ATOM 1027 C C . ASP A 1 131 ? 21.862 3.143 -3.035 1.00 53.31 131 ASP A C 1
ATOM 1029 O O . ASP A 1 131 ? 21.357 2.056 -2.749 1.00 53.31 131 ASP A O 1
ATOM 1033 N N . ASP A 1 132 ? 22.454 3.358 -4.205 1.00 60.94 132 ASP A N 1
ATOM 1034 C CA . ASP A 1 132 ? 22.524 2.396 -5.296 1.00 60.94 132 ASP A CA 1
ATOM 1035 C C . ASP A 1 132 ? 23.222 1.086 -4.884 1.00 60.94 132 ASP A C 1
ATOM 1037 O O . ASP A 1 132 ? 22.843 -0.008 -5.324 1.00 60.94 132 ASP A O 1
ATOM 1041 N N . LEU A 1 133 ? 24.233 1.172 -4.013 1.00 57.91 133 LEU A N 1
ATOM 1042 C CA . LEU A 1 133 ? 24.937 0.012 -3.466 1.00 57.91 133 LEU A CA 1
ATOM 1043 C C . LEU A 1 133 ? 24.073 -0.769 -2.472 1.00 57.91 133 LEU A C 1
ATOM 1045 O O . LEU A 1 133 ? 24.096 -2.004 -2.507 1.00 57.91 133 LEU A O 1
ATOM 1049 N N . TYR A 1 134 ? 23.290 -0.092 -1.627 1.00 65.00 134 TYR A N 1
ATOM 1050 C CA . TYR A 1 134 ? 22.387 -0.756 -0.681 1.00 65.00 134 TYR A CA 1
ATOM 1051 C C . TYR A 1 134 ? 21.283 -1.528 -1.399 1.00 65.00 134 TYR A C 1
ATOM 1053 O O . TYR A 1 134 ? 21.094 -2.707 -1.098 1.00 65.00 134 TYR A O 1
ATOM 1061 N N . TYR A 1 135 ? 20.638 -0.947 -2.418 1.00 64.94 135 TYR A N 1
ATOM 1062 C CA . TYR A 1 135 ? 19.650 -1.682 -3.220 1.00 64.94 135 TYR A CA 1
ATOM 1063 C C . TYR A 1 135 ? 20.276 -2.879 -3.932 1.00 64.94 135 TYR A C 1
ATOM 1065 O O . TYR A 1 135 ? 19.718 -3.975 -3.907 1.00 64.94 135 TYR A O 1
ATOM 1073 N N . LYS A 1 136 ? 21.459 -2.715 -4.539 1.00 65.31 136 LYS A N 1
ATOM 1074 C CA . LYS A 1 136 ? 22.165 -3.832 -5.189 1.00 65.31 136 LYS A CA 1
ATOM 1075 C C . LYS A 1 136 ? 22.486 -4.954 -4.204 1.00 65.31 136 LYS A C 1
ATOM 1077 O O . LYS A 1 136 ? 22.391 -6.117 -4.587 1.00 65.31 136 LYS A O 1
ATOM 1082 N N . ARG A 1 137 ? 22.844 -4.631 -2.956 1.00 66.19 137 ARG A N 1
ATOM 1083 C CA . ARG A 1 137 ? 23.075 -5.618 -1.890 1.00 66.19 137 ARG A CA 1
ATOM 1084 C C . ARG A 1 137 ? 21.775 -6.274 -1.438 1.00 66.19 137 ARG A C 1
ATOM 1086 O O . ARG A 1 137 ? 21.707 -7.495 -1.471 1.00 66.19 137 ARG A O 1
ATOM 1093 N N . ALA A 1 138 ? 20.739 -5.501 -1.115 1.00 66.12 138 ALA A N 1
ATOM 1094 C CA . ALA A 1 138 ? 19.427 -6.012 -0.714 1.00 66.12 138 ALA A CA 1
ATOM 1095 C C . ALA A 1 138 ? 18.856 -6.989 -1.756 1.00 66.12 138 ALA A C 1
ATOM 1097 O O . ALA A 1 138 ? 18.410 -8.080 -1.413 1.00 66.12 138 ALA A O 1
ATOM 1098 N N . ARG A 1 139 ? 18.984 -6.666 -3.051 1.00 66.44 139 ARG A N 1
ATOM 1099 C CA . ARG A 1 139 ? 18.545 -7.535 -4.155 1.00 66.44 139 ARG A CA 1
ATOM 1100 C C . ARG A 1 139 ? 19.283 -8.867 -4.254 1.00 66.44 139 ARG A C 1
ATOM 1102 O O . ARG A 1 139 ? 18.714 -9.791 -4.817 1.00 66.44 139 ARG A O 1
ATOM 1109 N N . ARG A 1 140 ? 20.510 -8.989 -3.734 1.00 67.56 140 ARG A N 1
ATOM 1110 C CA . ARG A 1 140 ? 21.218 -10.284 -3.684 1.00 67.56 140 ARG A CA 1
ATOM 1111 C C . ARG A 1 140 ? 20.588 -11.244 -2.683 1.00 67.56 140 ARG A C 1
ATOM 1113 O O . ARG A 1 140 ? 20.735 -12.447 -2.848 1.00 67.56 140 ARG A O 1
ATOM 1120 N N . TYR A 1 141 ? 19.921 -10.711 -1.663 1.00 66.31 141 TYR A N 1
ATOM 1121 C CA . TYR A 1 141 ? 19.243 -11.511 -0.651 1.00 66.31 141 TYR A CA 1
ATOM 1122 C C . TYR A 1 141 ? 17.782 -11.806 -1.008 1.00 66.31 141 TYR A C 1
ATOM 1124 O O . TYR A 1 141 ? 17.182 -12.709 -0.433 1.00 66.31 141 TYR A O 1
ATOM 1132 N N . ILE A 1 142 ? 17.217 -11.091 -1.988 1.00 66.19 142 ILE A N 1
ATOM 1133 C CA . ILE A 1 142 ? 15.936 -11.465 -2.587 1.00 66.19 142 ILE A CA 1
ATOM 1134 C C . ILE A 1 142 ? 16.155 -12.766 -3.373 1.00 66.19 142 ILE A C 1
ATOM 1136 O O . ILE A 1 142 ? 16.995 -12.774 -4.278 1.00 66.19 142 ILE A O 1
ATOM 1140 N N . PRO A 1 143 ? 15.412 -13.848 -3.082 1.00 60.09 143 PRO A N 1
ATOM 1141 C CA . PRO A 1 143 ? 15.533 -15.093 -3.827 1.00 60.09 143 PRO A CA 1
ATOM 1142 C C . PRO A 1 143 ? 15.322 -14.834 -5.326 1.00 60.09 143 PRO A C 1
ATOM 1144 O O . PRO A 1 143 ? 14.251 -14.408 -5.750 1.00 60.09 143 PRO A O 1
ATOM 1147 N N . THR A 1 144 ? 16.357 -15.062 -6.135 1.00 56.50 144 THR A N 1
ATOM 1148 C CA . THR A 1 144 ? 16.299 -14.968 -7.607 1.00 56.50 144 THR A CA 1
ATOM 1149 C C . THR A 1 144 ? 15.757 -16.242 -8.253 1.00 56.50 144 THR A C 1
ATOM 1151 O O . THR A 1 144 ? 15.465 -16.260 -9.448 1.00 56.50 144 THR A O 1
ATOM 1154 N N . ALA A 1 145 ? 15.631 -17.310 -7.465 1.00 50.69 145 ALA A N 1
ATOM 1155 C CA . ALA A 1 145 ? 15.054 -18.576 -7.877 1.00 50.69 145 ALA A CA 1
ATOM 1156 C C . ALA A 1 145 ? 13.528 -18.450 -8.078 1.00 50.69 145 ALA A C 1
ATOM 1158 O O . ALA A 1 145 ? 12.888 -17.652 -7.391 1.00 50.69 145 ALA A O 1
ATOM 1159 N N . PRO A 1 146 ? 12.920 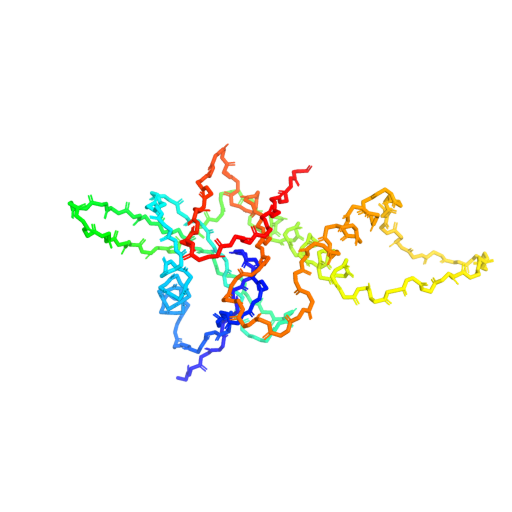-19.263 -8.964 1.00 51.12 146 PRO A N 1
ATOM 1160 C CA . PRO A 1 146 ? 11.490 -19.254 -9.287 1.00 51.12 146 PRO A CA 1
ATOM 1161 C C . PRO A 1 146 ? 10.617 -19.819 -8.151 1.00 51.12 146 PRO A C 1
ATOM 1163 O O . PRO A 1 146 ? 9.598 -20.461 -8.398 1.00 51.12 146 PRO A O 1
ATOM 1166 N N . TYR A 1 147 ? 11.000 -19.607 -6.892 1.00 55.41 147 TYR A N 1
ATOM 1167 C CA . TYR A 1 147 ? 10.088 -19.820 -5.784 1.00 55.41 147 TYR A CA 1
ATOM 1168 C C . TYR A 1 147 ? 8.983 -18.782 -5.916 1.00 55.41 147 TYR A C 1
ATOM 1170 O O . TYR A 1 147 ? 9.214 -17.577 -5.815 1.00 55.41 147 TYR A O 1
ATOM 1178 N N . ASN A 1 148 ? 7.782 -19.273 -6.204 1.00 67.06 148 ASN A N 1
ATOM 1179 C CA . ASN A 1 148 ? 6.569 -18.504 -6.434 1.00 67.06 148 ASN A CA 1
ATOM 1180 C C . ASN A 1 148 ? 6.058 -17.860 -5.128 1.00 67.06 148 ASN A C 1
ATOM 1182 O O . ASN A 1 148 ? 4.921 -18.089 -4.719 1.00 67.06 148 ASN A O 1
ATOM 1186 N N . TYR A 1 149 ? 6.914 -17.108 -4.428 1.00 77.62 149 TYR A N 1
ATOM 1187 C CA . TYR A 1 149 ? 6.557 -16.432 -3.191 1.00 77.62 149 TYR A CA 1
ATOM 1188 C C . TYR A 1 149 ? 5.485 -15.377 -3.492 1.00 77.62 149 TYR A C 1
ATOM 1190 O O . TYR A 1 149 ? 5.711 -14.496 -4.331 1.00 77.62 149 TYR A O 1
ATOM 1198 N N . PRO A 1 150 ? 4.335 -15.423 -2.793 1.00 86.00 150 PRO A N 1
ATOM 1199 C CA . PRO A 1 150 ? 3.263 -14.449 -2.982 1.00 86.00 150 PRO A CA 1
ATOM 1200 C C . PRO A 1 150 ? 3.751 -13.003 -2.837 1.00 86.00 150 PRO A C 1
ATOM 1202 O O . PRO A 1 150 ? 3.374 -12.128 -3.615 1.00 86.00 150 PRO A O 1
ATOM 1205 N N . ILE A 1 151 ? 4.637 -12.770 -1.869 1.00 87.38 151 ILE A N 1
ATOM 1206 C CA . ILE A 1 151 ? 5.209 -11.472 -1.509 1.00 87.38 151 ILE A CA 1
ATOM 1207 C C . ILE A 1 151 ? 6.664 -11.720 -1.091 1.00 87.38 151 ILE A C 1
ATOM 1209 O O . ILE A 1 151 ? 6.910 -12.341 -0.063 1.00 87.38 151 ILE A O 1
ATOM 1213 N N . TYR A 1 152 ? 7.636 -11.242 -1.866 1.00 86.12 152 TYR A N 1
ATOM 1214 C CA . TYR A 1 152 ? 9.057 -11.281 -1.479 1.00 86.12 152 TYR A CA 1
ATOM 1215 C C . TYR A 1 152 ? 9.642 -9.883 -1.234 1.00 86.12 152 TYR A C 1
ATOM 1217 O O . TYR A 1 152 ? 10.679 -9.751 -0.586 1.00 86.12 152 TYR A O 1
ATOM 1225 N N . TYR A 1 153 ? 8.988 -8.834 -1.741 1.00 86.94 153 TYR A N 1
ATOM 1226 C CA . TYR A 1 153 ? 9.384 -7.445 -1.526 1.00 86.94 153 TYR A CA 1
ATOM 1227 C C . TYR A 1 153 ? 8.164 -6.565 -1.301 1.00 86.94 153 TYR A C 1
ATOM 1229 O O . TYR A 1 153 ? 7.182 -6.656 -2.044 1.00 86.94 153 TYR A O 1
ATOM 1237 N N . TRP A 1 154 ? 8.261 -5.680 -0.320 1.00 90.56 154 TRP A N 1
ATOM 1238 C CA . TRP A 1 154 ? 7.213 -4.759 0.074 1.00 90.56 154 TRP A CA 1
ATOM 1239 C C . TRP A 1 154 ? 7.796 -3.358 0.203 1.00 90.56 154 TRP A C 1
ATOM 1241 O O . TRP A 1 154 ? 8.528 -3.079 1.145 1.00 90.56 154 TRP A O 1
ATOM 1251 N N . TRP A 1 155 ? 7.459 -2.474 -0.730 1.00 92.69 155 TRP A N 1
ATOM 1252 C CA . TRP A 1 155 ? 7.799 -1.056 -0.641 1.00 92.69 155 TRP A CA 1
ATOM 1253 C C . TRP A 1 155 ? 6.559 -0.254 -0.253 1.00 92.69 155 TRP A C 1
ATOM 1255 O O . TRP A 1 155 ? 5.486 -0.470 -0.823 1.00 92.69 155 TRP A O 1
ATOM 1265 N N . TYR A 1 156 ? 6.679 0.660 0.705 1.00 94.56 156 TYR A N 1
ATOM 1266 C CA . TYR A 1 156 ? 5.554 1.459 1.188 1.00 94.56 156 TYR A CA 1
ATOM 1267 C C . TYR A 1 156 ? 5.977 2.890 1.522 1.00 94.56 156 TYR A C 1
ATOM 1269 O O . TYR A 1 156 ? 6.961 3.099 2.227 1.00 94.56 156 TYR A O 1
ATOM 1277 N N . ASP A 1 157 ? 5.198 3.866 1.053 1.00 93.81 157 ASP A N 1
ATOM 1278 C CA . ASP A 1 157 ? 5.360 5.283 1.390 1.00 93.81 157 ASP A CA 1
ATOM 1279 C C . ASP A 1 157 ? 4.196 5.733 2.296 1.00 93.81 157 ASP A C 1
ATOM 1281 O O . ASP A 1 157 ? 3.093 5.993 1.798 1.00 93.81 157 ASP A O 1
ATOM 1285 N N . PRO A 1 158 ? 4.390 5.810 3.627 1.00 92.31 158 PRO A N 1
ATOM 1286 C CA . PRO A 1 158 ? 3.355 6.278 4.549 1.00 92.31 158 PRO A CA 1
ATOM 1287 C C . PRO A 1 158 ? 3.105 7.790 4.447 1.00 92.31 158 PRO A C 1
ATOM 1289 O O . PRO A 1 158 ? 2.026 8.260 4.816 1.00 92.31 158 PRO A O 1
ATOM 1292 N N . TYR A 1 159 ? 4.071 8.570 3.950 1.00 89.44 159 TYR A N 1
ATOM 1293 C CA . TYR A 1 159 ? 4.009 10.032 3.986 1.00 89.44 159 TYR A CA 1
ATOM 1294 C C . TYR A 1 159 ? 3.007 10.620 3.003 1.00 89.44 159 TYR A C 1
ATOM 1296 O O . TYR A 1 159 ? 2.558 11.746 3.204 1.00 89.44 159 TYR A O 1
ATOM 1304 N N . VAL A 1 160 ? 2.597 9.850 1.994 1.00 91.19 160 VAL A N 1
ATOM 1305 C CA . VAL A 1 160 ? 1.499 10.215 1.084 1.00 91.19 160 VAL A CA 1
ATOM 1306 C C . VAL A 1 160 ? 0.241 10.601 1.855 1.00 91.19 160 VAL A C 1
ATOM 1308 O O . VAL A 1 160 ? -0.474 11.514 1.455 1.00 91.19 160 VAL A O 1
ATOM 1311 N N . TYR A 1 161 ? -0.010 9.924 2.973 1.00 91.62 161 TYR A N 1
ATOM 1312 C CA . TYR A 1 161 ? -1.224 10.079 3.763 1.00 91.62 161 TYR A CA 1
ATOM 1313 C C . TYR A 1 161 ? -1.065 11.063 4.929 1.00 91.62 161 TYR A C 1
ATOM 1315 O O . TYR A 1 161 ? -2.010 11.226 5.691 1.00 91.62 161 TYR A O 1
ATOM 1323 N N . ASN A 1 162 ? 0.095 11.721 5.082 1.00 89.06 162 ASN A N 1
ATOM 1324 C CA . ASN A 1 162 ? 0.373 12.644 6.192 1.00 89.06 162 ASN A CA 1
ATOM 1325 C C . ASN A 1 162 ? 0.063 12.038 7.580 1.00 89.06 162 ASN A C 1
ATOM 1327 O O . ASN A 1 162 ? -0.563 12.678 8.420 1.00 89.06 162 ASN A O 1
ATOM 1331 N N . LEU A 1 163 ? 0.482 10.789 7.805 1.00 86.62 163 LEU A N 1
ATOM 1332 C CA . LEU A 1 163 ? 0.269 10.078 9.070 1.00 86.62 163 LEU A CA 1
ATOM 1333 C C . LEU A 1 163 ? 1.402 10.368 10.058 1.00 86.62 163 LEU A C 1
ATOM 1335 O O . LEU A 1 163 ? 2.568 10.395 9.665 1.00 86.62 163 LEU A O 1
ATOM 1339 N N . ASP A 1 164 ? 1.061 10.470 11.341 1.00 87.44 164 ASP A N 1
ATOM 1340 C CA . ASP A 1 164 ? 2.048 10.550 12.427 1.00 87.44 164 ASP A CA 1
ATOM 1341 C C . ASP A 1 164 ? 2.621 9.172 12.789 1.00 87.44 164 ASP A C 1
ATOM 1343 O O . ASP A 1 164 ? 3.759 9.043 13.233 1.00 87.44 164 ASP A O 1
ATOM 1347 N N . SER A 1 165 ? 1.825 8.119 12.595 1.00 89.12 165 SER A N 1
ATOM 1348 C CA . SER A 1 165 ? 2.212 6.728 12.828 1.00 89.12 165 SER A CA 1
ATOM 1349 C C . SER A 1 165 ? 1.419 5.791 11.919 1.00 89.12 165 SER A C 1
ATOM 1351 O O . SER A 1 165 ? 0.333 6.130 11.442 1.00 89.12 165 SER A O 1
ATOM 1353 N N . PHE A 1 166 ? 1.956 4.599 11.664 1.00 90.44 166 PHE A N 1
ATOM 1354 C CA . PHE A 1 166 ? 1.266 3.561 10.907 1.00 90.44 166 PHE A CA 1
ATOM 1355 C C . PHE A 1 166 ? 1.641 2.171 11.422 1.00 90.44 166 PHE A C 1
ATOM 1357 O O . PHE A 1 166 ? 2.722 1.967 11.971 1.00 90.44 166 PHE A O 1
ATOM 1364 N N . PHE A 1 167 ? 0.738 1.211 11.232 1.00 90.81 167 PHE A N 1
ATOM 1365 C CA . PHE A 1 167 ? 0.983 -0.186 11.569 1.00 90.81 167 PHE A CA 1
ATOM 1366 C C . PHE A 1 167 ? 1.604 -0.910 10.374 1.00 90.81 167 PHE A C 1
ATOM 1368 O O . PHE A 1 167 ? 1.077 -0.853 9.260 1.00 90.81 167 PHE A O 1
ATOM 1375 N N . VAL A 1 168 ? 2.718 -1.603 10.609 1.00 89.69 168 VAL A N 1
ATOM 1376 C CA . VAL A 1 168 ? 3.369 -2.454 9.606 1.00 89.69 168 VAL A CA 1
ATOM 1377 C C . VAL A 1 168 ? 2.783 -3.867 9.716 1.00 89.69 168 VAL A C 1
ATOM 1379 O O . VAL A 1 168 ? 2.816 -4.434 10.811 1.00 89.69 168 VAL A O 1
ATOM 1382 N N . PRO A 1 169 ? 2.244 -4.454 8.630 1.00 89.69 169 PRO A N 1
ATOM 1383 C CA . PRO A 1 169 ? 1.774 -5.834 8.661 1.00 89.69 169 PRO A CA 1
ATOM 1384 C C . PRO A 1 169 ? 2.931 -6.806 8.909 1.00 89.69 169 PRO A C 1
ATOM 1386 O O . PRO A 1 169 ? 4.031 -6.639 8.381 1.00 89.69 169 PRO A O 1
ATOM 1389 N N . THR A 1 170 ? 2.655 -7.863 9.667 1.00 90.12 170 THR A N 1
ATOM 1390 C CA . THR A 1 170 ? 3.514 -9.050 9.755 1.00 90.12 170 THR A CA 1
ATOM 1391 C C . THR A 1 170 ? 2.959 -10.138 8.842 1.00 90.12 170 THR A C 1
ATOM 1393 O O . THR A 1 170 ? 1.767 -10.142 8.547 1.00 90.12 170 THR A O 1
ATOM 1396 N N . PHE A 1 171 ? 3.797 -11.066 8.382 1.00 89.88 171 PHE A N 1
ATOM 1397 C CA . PHE A 1 171 ? 3.429 -12.054 7.363 1.00 89.88 171 PHE A CA 1
ATOM 1398 C C . PHE A 1 171 ? 3.519 -13.490 7.901 1.00 89.88 171 PHE A C 1
ATOM 1400 O O . PHE A 1 171 ? 4.350 -13.770 8.765 1.00 89.88 171 PHE A O 1
ATOM 1407 N N . TYR A 1 172 ? 2.644 -14.390 7.431 1.00 84.44 172 TYR A N 1
ATOM 1408 C CA . TYR A 1 172 ? 2.654 -15.804 7.845 1.00 84.44 172 TYR A CA 1
ATOM 1409 C C . TYR A 1 172 ? 3.887 -16.535 7.314 1.00 84.44 172 TYR A C 1
ATOM 1411 O O . TYR A 1 172 ? 4.211 -16.413 6.137 1.00 84.44 172 TYR A O 1
ATOM 1419 N N . ALA A 1 173 ? 4.523 -17.378 8.130 1.00 78.50 173 ALA A N 1
ATOM 1420 C CA . ALA A 1 173 ? 5.597 -18.250 7.653 1.00 78.50 173 ALA A CA 1
ATOM 1421 C C . ALA A 1 173 ? 5.104 -19.177 6.511 1.00 78.50 173 ALA A C 1
ATOM 1423 O O . ALA A 1 173 ? 3.970 -19.656 6.568 1.00 78.50 173 ALA A O 1
ATOM 1424 N N . PRO A 1 174 ? 5.921 -19.443 5.469 1.00 79.00 174 PRO A N 1
ATOM 1425 C CA . PRO A 1 174 ? 7.323 -19.045 5.294 1.00 79.00 174 PRO A CA 1
ATOM 1426 C C . PRO A 1 174 ? 7.510 -17.678 4.600 1.00 79.00 174 PRO A C 1
ATOM 1428 O O . PRO A 1 174 ? 8.580 -17.402 4.063 1.00 79.00 174 PRO A O 1
ATOM 1431 N N . LEU A 1 175 ? 6.478 -16.831 4.540 1.00 82.75 175 LEU A N 1
ATOM 1432 C CA . LEU A 1 175 ? 6.546 -15.517 3.907 1.00 82.75 175 LEU A CA 1
ATOM 1433 C C . LEU A 1 175 ? 7.341 -14.537 4.785 1.00 82.75 175 LEU A C 1
ATOM 1435 O O . LEU A 1 175 ? 6.883 -14.114 5.843 1.00 82.75 175 LEU A O 1
ATOM 1439 N N . SER A 1 176 ? 8.521 -14.140 4.319 1.00 82.94 176 SER A N 1
ATOM 1440 C CA . SER A 1 176 ? 9.385 -13.162 4.990 1.00 82.94 176 SER A CA 1
ATOM 1441 C C . SER A 1 176 ? 9.866 -12.110 3.983 1.00 82.94 176 SER A C 1
ATOM 1443 O O . SER A 1 176 ? 11.014 -12.169 3.529 1.00 82.94 176 SER A O 1
ATOM 1445 N N . PRO A 1 177 ? 8.986 -11.193 3.543 1.00 86.56 177 PRO A N 1
ATOM 1446 C CA . PRO A 1 177 ? 9.349 -10.227 2.522 1.00 86.56 177 PRO A CA 1
ATOM 1447 C C . PRO A 1 177 ? 10.348 -9.205 3.065 1.00 86.56 177 PRO A C 1
ATOM 1449 O O . PRO A 1 177 ? 10.308 -8.836 4.239 1.00 86.56 177 PRO A O 1
ATOM 1452 N N . TYR A 1 178 ? 11.198 -8.683 2.184 1.00 86.31 178 TYR A N 1
ATOM 1453 C CA . TYR A 1 178 ? 11.976 -7.486 2.487 1.00 86.31 178 TYR A CA 1
ATOM 1454 C C . TYR A 1 178 ? 11.041 -6.279 2.510 1.00 86.31 178 TYR A C 1
ATOM 1456 O O . TYR A 1 178 ? 10.414 -5.965 1.496 1.00 86.31 178 TYR A O 1
ATOM 1464 N N . ILE A 1 179 ? 10.932 -5.635 3.671 1.00 89.44 179 ILE A N 1
ATOM 1465 C CA . ILE A 1 179 ? 10.074 -4.469 3.882 1.00 89.44 179 ILE A CA 1
ATOM 1466 C C . ILE A 1 179 ? 10.937 -3.212 3.811 1.00 89.44 179 ILE A C 1
ATOM 1468 O O . ILE A 1 179 ? 11.840 -3.018 4.620 1.00 89.44 179 ILE A O 1
ATOM 1472 N N . GLU A 1 180 ? 10.634 -2.356 2.846 1.00 89.81 180 GLU A N 1
ATOM 1473 C CA . GLU A 1 180 ? 11.238 -1.047 2.664 1.00 89.81 180 GLU A CA 1
ATOM 1474 C C . GLU A 1 180 ? 10.181 0.029 2.916 1.00 89.81 180 GLU A C 1
ATOM 1476 O O . GLU A 1 180 ? 9.134 0.068 2.261 1.00 89.81 180 GLU A O 1
ATOM 1481 N N . ILE A 1 181 ? 10.457 0.897 3.884 1.00 91.69 181 ILE A N 1
ATOM 1482 C CA . ILE A 1 181 ? 9.604 2.032 4.222 1.00 91.69 181 ILE A CA 1
ATOM 1483 C C . ILE A 1 181 ? 10.312 3.282 3.721 1.00 91.69 181 ILE A C 1
ATOM 1485 O O . ILE A 1 181 ? 11.412 3.602 4.168 1.00 91.69 181 ILE A O 1
ATOM 1489 N N . GLU A 1 182 ? 9.676 3.978 2.789 1.00 88.44 182 GLU A N 1
ATOM 1490 C CA . GLU A 1 182 ? 10.201 5.212 2.224 1.00 88.44 182 GLU A CA 1
ATOM 1491 C C . GLU A 1 182 ? 10.079 6.335 3.259 1.00 88.44 182 GLU A C 1
ATOM 1493 O O . GLU A 1 182 ? 8.976 6.737 3.642 1.00 88.44 182 GLU A O 1
ATOM 1498 N N . LEU A 1 183 ? 11.223 6.841 3.719 1.00 82.75 183 LEU A N 1
ATOM 1499 C CA . LEU A 1 183 ? 11.281 7.931 4.689 1.00 82.75 183 LEU A CA 1
ATOM 1500 C C . LEU A 1 183 ? 11.239 9.315 4.012 1.00 82.75 183 LEU A C 1
ATOM 1502 O O . LEU A 1 183 ? 11.224 9.424 2.781 1.00 82.75 183 LEU A O 1
ATOM 1506 N N . ARG A 1 184 ? 11.089 10.375 4.817 1.00 73.25 184 ARG A N 1
ATOM 1507 C CA . ARG A 1 184 ? 11.056 11.770 4.343 1.00 73.25 184 ARG A CA 1
ATOM 1508 C C . ARG A 1 184 ? 12.370 12.205 3.717 1.00 73.25 184 ARG A C 1
ATOM 1510 O O . ARG A 1 184 ? 13.424 11.896 4.307 1.00 73.25 184 ARG A O 1
#

Sequence (184 aa):
MANNYVLVNPHISGSVESVIKADNSLQAAKRAYKSVSKHFNNNVPKFYFTLQKGKKGSGKYYHFEVKEKKDGDNVNFSIQNYNIPGNEASSVKKFEKKLNNFKNKVSSKGGKRSKKSKDSDSDSSNISDSDDLYYKRARRYIPTAPYNYPIYYWWYDPYVYNLDSFFVPTFYAPLSPYIEIELR